Protein AF-A0A0G1WDP4-F1 (afdb_monomer_lite)

Radius of gyration: 29.69 Å; chains: 1; bounding box: 74×58×79 Å

Structure (mmCIF, N/CA/C/O backbone):
data_AF-A0A0G1WDP4-F1
#
_entry.id   AF-A0A0G1WDP4-F1
#
loop_
_atom_site.group_PDB
_atom_site.id
_atom_site.type_symbol
_atom_site.label_atom_id
_atom_site.label_alt_id
_atom_site.label_comp_id
_atom_site.label_asym_id
_atom_site.label_entity_id
_atom_site.label_seq_id
_atom_site.pdbx_PDB_ins_code
_atom_site.Cartn_x
_atom_site.Cartn_y
_atom_site.Cartn_z
_atom_site.occupancy
_atom_site.B_iso_or_equiv
_atom_site.auth_seq_id
_atom_site.auth_comp_id
_atom_site.auth_asym_id
_atom_site.auth_atom_id
_atom_site.pdbx_PDB_model_num
ATOM 1 N N . MET A 1 1 ? 33.394 -46.450 -15.803 1.00 34.69 1 MET A N 1
ATOM 2 C CA . MET A 1 1 ? 34.475 -46.048 -14.875 1.00 34.69 1 MET A CA 1
ATOM 3 C C . MET A 1 1 ? 34.777 -44.564 -15.084 1.00 34.69 1 MET A C 1
ATOM 5 O O . MET A 1 1 ? 35.309 -44.218 -16.125 1.00 34.69 1 MET A O 1
ATOM 9 N N . LYS A 1 2 ? 34.399 -43.690 -14.141 1.00 29.64 2 LYS A N 1
ATOM 10 C CA . LYS A 1 2 ? 35.123 -42.424 -13.866 1.00 29.64 2 LYS A CA 1
ATOM 11 C C . LYS A 1 2 ? 36.285 -42.758 -12.898 1.00 29.64 2 LYS A C 1
ATOM 13 O O . LYS A 1 2 ? 36.165 -43.795 -12.242 1.00 29.64 2 LYS A O 1
ATOM 18 N N . PRO A 1 3 ? 37.273 -41.882 -12.617 1.00 41.34 3 PRO A N 1
ATOM 19 C CA . PRO A 1 3 ? 37.963 -40.851 -13.418 1.00 41.34 3 PRO A CA 1
ATOM 20 C C . PRO A 1 3 ? 39.518 -40.933 -13.263 1.00 41.34 3 PRO A C 1
ATOM 22 O O . PRO A 1 3 ? 40.011 -41.658 -12.403 1.00 41.34 3 PRO A O 1
ATOM 25 N N . LYS A 1 4 ? 40.300 -40.147 -14.021 1.00 34.59 4 LYS A N 1
ATOM 26 C CA . LYS A 1 4 ? 41.679 -39.710 -13.667 1.00 34.59 4 LYS A CA 1
ATOM 27 C C . LYS A 1 4 ? 41.876 -38.290 -14.223 1.00 34.59 4 LYS A C 1
ATOM 29 O O . LYS A 1 4 ? 41.859 -38.133 -15.432 1.00 34.59 4 LYS A O 1
ATOM 34 N N . THR A 1 5 ? 41.592 -37.246 -13.440 1.00 38.28 5 THR A N 1
ATOM 35 C CA . THR A 1 5 ? 42.455 -36.451 -12.526 1.00 38.28 5 THR A CA 1
ATOM 36 C C . THR A 1 5 ? 42.895 -35.129 -13.159 1.00 38.28 5 THR A C 1
ATOM 38 O O . THR A 1 5 ? 43.301 -35.077 -14.309 1.00 38.28 5 THR A O 1
ATOM 41 N N . TYR A 1 6 ? 42.795 -34.068 -12.359 1.00 35.75 6 TYR A N 1
ATOM 42 C CA . TYR A 1 6 ? 42.892 -32.633 -12.663 1.00 35.75 6 TYR A CA 1
ATOM 43 C C . TYR A 1 6 ? 44.322 -32.128 -12.972 1.00 35.75 6 TYR A C 1
ATOM 45 O O . TYR A 1 6 ? 44.606 -30.950 -12.803 1.00 35.75 6 TYR A O 1
ATOM 53 N N . ALA A 1 7 ? 45.245 -33.016 -13.357 1.00 37.03 7 ALA A N 1
ATOM 54 C CA . ALA A 1 7 ? 46.686 -32.737 -13.363 1.00 37.03 7 ALA A CA 1
ATOM 55 C C . ALA A 1 7 ? 47.324 -32.631 -14.763 1.00 37.03 7 ALA A C 1
ATOM 57 O O . ALA A 1 7 ? 48.484 -32.250 -14.858 1.00 37.03 7 ALA A O 1
ATOM 58 N N . ASP A 1 8 ? 46.579 -32.895 -15.842 1.00 35.62 8 ASP A N 1
ATOM 59 C CA . ASP A 1 8 ? 47.118 -32.843 -17.215 1.00 35.62 8 ASP A CA 1
ATOM 60 C C . ASP A 1 8 ? 46.798 -31.527 -17.960 1.00 35.62 8 ASP A C 1
ATOM 62 O O . ASP A 1 8 ? 47.157 -31.363 -19.125 1.00 35.62 8 ASP A O 1
ATOM 66 N N . CYS A 1 9 ? 46.152 -30.554 -17.304 1.00 37.34 9 CYS A N 1
ATOM 67 C CA . CYS A 1 9 ? 45.766 -29.282 -17.934 1.00 37.34 9 CYS A CA 1
ATOM 68 C C . CYS A 1 9 ? 46.845 -28.181 -17.886 1.00 37.34 9 CYS A C 1
ATOM 70 O O . CYS A 1 9 ? 46.680 -27.159 -18.544 1.00 37.34 9 CYS A O 1
ATOM 72 N N . GLU A 1 10 ? 47.956 -28.357 -17.162 1.00 36.22 10 GLU A N 1
ATOM 73 C CA . GLU A 1 10 ? 48.998 -27.315 -17.028 1.00 36.22 10 GLU A CA 1
ATOM 74 C C . GLU A 1 10 ? 50.117 -27.376 -18.088 1.00 36.22 10 GLU A C 1
ATOM 76 O O . GLU A 1 10 ? 51.075 -26.608 -18.022 1.00 36.22 10 GLU A O 1
ATOM 81 N N . ALA A 1 11 ? 50.009 -28.238 -19.105 1.00 38.44 11 ALA A N 1
ATOM 82 C CA . ALA A 1 11 ? 51.065 -28.414 -20.112 1.00 38.44 11 ALA A CA 1
ATOM 83 C C . ALA A 1 11 ? 50.832 -27.695 -21.458 1.00 38.44 11 ALA A C 1
ATOM 85 O O . ALA A 1 11 ? 51.648 -27.832 -22.369 1.00 38.44 11 ALA A O 1
ATOM 86 N N . LEU A 1 12 ? 49.771 -26.898 -21.610 1.00 36.31 12 LEU A N 1
ATOM 87 C CA . LEU A 1 12 ? 49.556 -26.079 -22.809 1.00 36.31 12 LEU A CA 1
ATOM 88 C C . LEU A 1 12 ? 49.317 -24.625 -22.409 1.00 36.31 12 LEU A C 1
ATOM 90 O O . LEU A 1 12 ? 48.188 -24.161 -22.277 1.00 36.31 12 LEU A O 1
ATOM 94 N N . GLY A 1 13 ? 50.425 -23.909 -22.212 1.00 39.12 13 GLY A N 1
ATOM 95 C CA . GLY A 1 13 ? 50.467 -22.463 -22.034 1.00 39.12 13 GLY A CA 1
ATOM 96 C C . GLY A 1 13 ? 49.943 -21.720 -23.263 1.00 39.12 13 GLY A C 1
ATOM 97 O O . GLY A 1 13 ? 50.714 -21.233 -24.085 1.00 39.12 13 GLY A O 1
ATOM 98 N N . GLY A 1 14 ? 48.622 -21.608 -23.360 1.00 33.88 14 GLY A N 1
ATOM 99 C CA . GLY A 1 14 ? 47.915 -20.747 -24.293 1.00 33.88 14 GLY A CA 1
ATOM 100 C C . GLY A 1 14 ? 46.839 -19.987 -23.534 1.00 33.88 14 GLY A C 1
ATOM 101 O O . GLY A 1 14 ? 45.966 -20.592 -22.919 1.00 33.88 14 GLY A O 1
ATOM 102 N N . LYS A 1 15 ? 46.903 -18.652 -23.560 1.00 43.56 15 LYS A N 1
ATOM 103 C CA . LYS A 1 15 ? 45.795 -17.785 -23.147 1.00 43.56 15 LYS A CA 1
ATOM 104 C C . LYS A 1 15 ? 44.591 -18.097 -24.043 1.00 43.56 15 LYS A C 1
ATOM 106 O O . LYS A 1 15 ? 44.485 -17.537 -25.129 1.00 43.56 15 LYS A O 1
ATOM 111 N N . HIS A 1 16 ? 43.721 -18.998 -23.608 1.00 35.41 16 HIS A N 1
ATOM 112 C CA . HIS A 1 16 ? 42.423 -19.203 -24.230 1.00 35.41 16 HIS A CA 1
ATOM 113 C C . HIS A 1 16 ? 41.382 -18.440 -23.422 1.00 35.41 16 HIS A C 1
ATOM 115 O O . HIS A 1 16 ? 41.138 -18.723 -22.251 1.00 35.41 16 HIS A O 1
ATOM 121 N N . ASP A 1 17 ? 40.835 -17.420 -24.072 1.00 38.72 17 ASP A N 1
ATOM 122 C CA . ASP A 1 17 ? 39.643 -16.707 -23.656 1.00 38.72 17 ASP A CA 1
ATOM 123 C C . ASP A 1 17 ? 38.470 -17.699 -23.603 1.00 38.72 17 ASP A C 1
ATOM 125 O O . ASP A 1 17 ? 38.070 -18.265 -24.620 1.00 38.72 17 ASP A O 1
ATOM 129 N N . LEU A 1 18 ? 37.969 -17.968 -22.397 1.00 38.56 18 LEU A N 1
ATOM 130 C CA . LEU A 1 18 ? 36.836 -18.865 -22.147 1.00 38.56 18 LEU A CA 1
ATOM 131 C C . LEU A 1 18 ? 35.483 -18.140 -22.270 1.00 38.56 18 LEU A C 1
ATOM 133 O O . LEU A 1 18 ? 34.469 -18.648 -21.798 1.00 38.56 18 LEU A O 1
ATOM 137 N N . SER A 1 19 ? 35.437 -16.978 -22.926 1.00 40.00 19 SER A N 1
ATOM 138 C CA . SER A 1 19 ? 34.201 -16.241 -23.230 1.00 40.00 19 SER A CA 1
ATOM 139 C C . SER A 1 19 ? 33.271 -16.950 -24.231 1.00 40.00 19 SER A C 1
ATOM 141 O O . SER A 1 19 ? 32.156 -16.494 -24.467 1.00 40.00 19 SER A O 1
ATOM 143 N N . SER A 1 20 ? 33.682 -18.092 -24.786 1.00 38.91 20 SER A N 1
ATOM 144 C CA . SER A 1 20 ? 32.941 -18.841 -25.804 1.00 38.91 20 SER A CA 1
ATOM 145 C C . SER A 1 20 ? 32.797 -20.323 -25.439 1.00 38.91 20 SER A C 1
ATOM 147 O O . SER A 1 20 ? 33.362 -21.196 -26.093 1.00 38.91 20 SER A O 1
ATOM 149 N N . PHE A 1 21 ? 32.013 -20.645 -24.404 1.00 36.84 21 PHE A N 1
ATOM 150 C CA . PHE A 1 21 ? 31.490 -22.009 -24.274 1.00 36.84 21 PHE A CA 1
ATOM 151 C C . PHE A 1 21 ? 30.052 -22.095 -24.779 1.00 36.84 21 PHE A C 1
ATOM 153 O O . PHE A 1 21 ? 29.101 -21.633 -24.153 1.00 36.84 21 PHE A O 1
ATOM 160 N N . LEU A 1 22 ? 29.970 -22.695 -25.966 1.00 38.22 22 LEU A N 1
ATOM 161 C CA . LEU A 1 22 ? 28.794 -23.122 -26.698 1.00 38.22 22 LEU A CA 1
ATOM 162 C C . LEU A 1 22 ? 27.752 -23.818 -25.810 1.00 38.22 22 LEU A C 1
ATOM 164 O O . LEU A 1 22 ? 28.056 -24.807 -25.145 1.00 38.22 22 LEU A O 1
ATOM 168 N N . ILE A 1 23 ? 26.491 -23.426 -25.985 1.00 35.53 23 ILE A N 1
ATOM 169 C CA . ILE A 1 23 ? 25.413 -24.402 -26.154 1.00 35.53 23 ILE A CA 1
ATOM 170 C C . ILE A 1 23 ? 25.012 -24.331 -27.633 1.00 35.53 23 ILE A C 1
ATOM 172 O O . ILE A 1 23 ? 24.193 -23.511 -28.031 1.00 35.53 23 ILE A O 1
ATOM 176 N N . ALA A 1 24 ? 25.648 -25.160 -28.460 1.00 38.59 24 ALA A N 1
ATOM 177 C CA . ALA A 1 24 ? 24.997 -25.696 -29.653 1.00 38.59 24 ALA A CA 1
ATOM 178 C C . ALA A 1 24 ? 24.105 -26.857 -29.161 1.00 38.59 24 ALA A C 1
ATOM 180 O O . ALA A 1 24 ? 24.456 -27.528 -28.194 1.00 38.59 24 ALA A O 1
ATOM 181 N N . ASP A 1 25 ? 22.948 -27.164 -29.732 1.00 46.25 25 ASP A N 1
ATOM 182 C CA . ASP A 1 25 ? 22.768 -27.364 -31.161 1.00 46.25 25 ASP A CA 1
ATOM 183 C C . ASP A 1 25 ? 21.276 -27.591 -31.470 1.00 46.25 25 ASP A C 1
ATOM 185 O O . ASP A 1 25 ? 20.604 -28.258 -30.681 1.00 46.25 25 ASP A O 1
ATOM 189 N N . THR A 1 26 ? 20.790 -27.082 -32.610 1.00 36.81 26 THR A N 1
ATOM 190 C CA . THR A 1 26 ? 19.931 -27.745 -33.627 1.00 36.81 26 THR A CA 1
ATOM 191 C C . THR A 1 26 ? 18.994 -26.767 -34.367 1.00 36.81 26 THR A C 1
ATOM 193 O O . THR A 1 26 ? 17.979 -26.326 -33.844 1.00 36.81 26 THR A O 1
ATOM 196 N N . PHE A 1 27 ? 19.322 -26.538 -35.649 1.00 37.22 27 PHE A N 1
ATOM 197 C CA . PHE A 1 27 ? 18.585 -25.829 -36.717 1.00 37.22 27 PHE A CA 1
ATOM 198 C C . PHE A 1 27 ? 18.665 -24.289 -36.785 1.00 37.22 27 PHE A C 1
ATOM 200 O O . PHE A 1 27 ? 17.849 -23.573 -36.220 1.00 37.22 27 PHE A O 1
ATOM 207 N N . GLY A 1 28 ? 19.558 -23.802 -37.660 1.00 37.25 28 GLY A N 1
ATOM 208 C CA . GLY A 1 28 ? 19.529 -22.445 -38.222 1.00 37.25 28 GLY A CA 1
ATOM 209 C C . GLY A 1 28 ? 20.483 -21.479 -37.523 1.00 37.25 28 GLY A C 1
ATOM 210 O O . GLY A 1 28 ? 20.412 -21.301 -36.319 1.00 37.25 28 GLY A O 1
ATOM 211 N N . ILE A 1 29 ? 21.393 -20.890 -38.301 1.00 44.47 29 ILE A N 1
ATOM 212 C CA . ILE A 1 29 ? 22.457 -19.951 -37.914 1.00 44.47 29 ILE A CA 1
ATOM 213 C C . ILE A 1 29 ? 21.936 -18.918 -36.896 1.00 44.47 29 ILE A C 1
ATOM 215 O O . ILE A 1 29 ? 21.330 -17.920 -37.281 1.00 44.47 29 ILE A O 1
ATOM 219 N N . LEU A 1 30 ? 22.157 -19.150 -35.601 1.00 53.62 30 LEU A N 1
ATOM 220 C CA . LEU A 1 30 ? 21.951 -18.119 -34.591 1.00 53.62 30 LEU A CA 1
ATOM 221 C C . LEU A 1 30 ? 23.159 -17.189 -34.675 1.00 53.62 30 LEU A C 1
ATOM 223 O O . LEU A 1 30 ? 24.281 -17.582 -34.360 1.00 53.62 30 LEU A O 1
ATOM 227 N N . THR A 1 31 ? 22.934 -15.977 -35.172 1.00 62.84 31 THR A N 1
ATOM 228 C CA . THR A 1 31 ? 23.923 -14.895 -35.158 1.00 62.84 31 THR A CA 1
ATOM 229 C C . THR A 1 31 ? 24.440 -14.677 -33.729 1.00 62.84 31 THR A C 1
ATOM 231 O O . THR A 1 31 ? 23.631 -14.744 -32.798 1.00 62.84 31 THR A O 1
ATOM 234 N N . PRO A 1 32 ? 25.740 -14.417 -33.514 1.00 83.94 32 PRO A N 1
ATOM 235 C CA . PRO A 1 32 ? 26.283 -14.072 -32.199 1.00 83.94 32 PRO A CA 1
ATOM 236 C C . PRO A 1 32 ? 25.487 -12.946 -31.513 1.00 83.94 32 PRO A C 1
ATOM 238 O O . PRO A 1 32 ? 24.996 -12.033 -32.178 1.00 83.94 32 PRO A O 1
ATOM 241 N N . LEU A 1 33 ? 25.303 -13.011 -30.189 1.00 87.06 33 LEU A N 1
ATOM 242 C CA . LEU A 1 33 ? 24.458 -12.051 -29.456 1.00 87.06 33 LEU A CA 1
ATOM 243 C C . LEU A 1 33 ? 24.987 -10.609 -29.520 1.00 87.06 33 LEU A C 1
ATOM 245 O O . LEU A 1 33 ? 24.202 -9.670 -29.460 1.00 87.06 33 LEU A O 1
ATOM 249 N N . ASP A 1 34 ? 26.295 -10.429 -29.661 1.00 85.25 34 ASP A N 1
ATOM 250 C CA . ASP A 1 34 ? 26.955 -9.147 -29.904 1.00 85.25 34 ASP A CA 1
ATOM 251 C C . ASP A 1 34 ? 26.600 -8.562 -31.281 1.00 85.25 34 ASP A C 1
ATOM 253 O O . ASP A 1 34 ? 26.308 -7.369 -31.387 1.00 85.25 34 ASP A O 1
ATOM 257 N N . GLU A 1 35 ? 26.519 -9.396 -32.320 1.00 87.62 35 GLU A N 1
ATOM 258 C CA . GLU A 1 35 ? 26.025 -8.980 -33.639 1.00 87.62 35 GLU A CA 1
ATOM 259 C C . GLU A 1 35 ? 24.520 -8.682 -33.609 1.00 87.62 35 GLU A C 1
ATOM 261 O O . GLU A 1 35 ? 24.076 -7.689 -34.188 1.00 87.62 35 GLU A O 1
ATOM 266 N N . GLN A 1 36 ? 23.731 -9.492 -32.892 1.00 89.62 36 GLN A N 1
ATOM 267 C CA . GLN A 1 36 ? 22.302 -9.227 -32.690 1.00 89.62 36 GLN A CA 1
ATOM 268 C C . GLN A 1 36 ? 22.078 -7.916 -31.938 1.00 89.62 36 GLN A C 1
ATOM 270 O O . GLN A 1 36 ? 21.216 -7.131 -32.326 1.00 89.62 36 GLN A O 1
ATOM 275 N N . LEU A 1 37 ? 22.876 -7.645 -30.900 1.00 90.00 37 LEU A N 1
ATOM 276 C CA . LEU A 1 37 ? 22.839 -6.378 -30.185 1.00 90.00 37 LEU A CA 1
ATOM 277 C C . LEU A 1 37 ? 23.139 -5.232 -31.150 1.00 90.00 37 LEU A C 1
ATOM 279 O O . LEU A 1 37 ? 22.373 -4.275 -31.209 1.00 90.00 37 LEU A O 1
ATOM 283 N N . ALA A 1 38 ? 24.210 -5.324 -31.941 1.00 90.00 38 ALA A N 1
ATOM 284 C CA . ALA A 1 38 ? 24.570 -4.293 -32.914 1.00 90.00 38 ALA A CA 1
ATOM 285 C C . ALA A 1 38 ? 23.468 -4.049 -33.963 1.00 90.00 38 ALA A C 1
ATOM 287 O O . ALA A 1 38 ? 23.232 -2.902 -34.342 1.00 90.00 38 ALA A O 1
ATOM 288 N N . ALA A 1 39 ? 22.769 -5.102 -34.392 1.00 90.94 39 ALA A N 1
ATOM 289 C CA . ALA A 1 39 ? 21.677 -5.031 -35.360 1.00 90.94 39 ALA A CA 1
ATOM 290 C C . ALA A 1 39 ? 20.317 -4.628 -34.756 1.00 90.94 39 ALA A C 1
ATOM 292 O O . ALA A 1 39 ? 19.421 -4.238 -35.505 1.00 90.94 39 ALA A O 1
ATOM 293 N N . ALA A 1 40 ? 20.146 -4.713 -33.431 1.00 92.06 40 ALA A N 1
ATOM 294 C CA . ALA A 1 40 ? 18.886 -4.412 -32.759 1.00 92.06 40 ALA A CA 1
ATOM 295 C C . ALA A 1 40 ? 18.472 -2.955 -33.008 1.00 92.06 40 ALA A C 1
ATOM 297 O O . ALA A 1 40 ? 19.146 -2.017 -32.569 1.00 92.06 40 ALA A O 1
ATOM 298 N N . ALA A 1 41 ? 17.356 -2.773 -33.712 1.00 90.06 41 ALA A N 1
ATOM 299 C CA . ALA A 1 41 ? 16.830 -1.461 -34.086 1.00 90.06 41 ALA A CA 1
ATOM 300 C C . ALA A 1 41 ? 15.614 -1.057 -33.244 1.00 90.06 41 ALA A C 1
ATOM 302 O O . ALA A 1 41 ? 15.261 0.122 -33.194 1.00 90.06 41 ALA A O 1
ATOM 303 N N . THR A 1 42 ? 14.970 -2.024 -32.592 1.00 92.06 42 THR A N 1
ATOM 304 C CA . THR A 1 42 ? 13.767 -1.809 -31.790 1.00 92.06 42 THR A CA 1
ATOM 305 C C . THR A 1 42 ? 13.977 -2.227 -30.340 1.00 92.06 42 THR A C 1
ATOM 307 O O . THR A 1 42 ? 14.859 -3.024 -30.021 1.00 92.06 42 THR A O 1
ATOM 310 N N . LEU A 1 43 ? 13.124 -1.709 -29.453 1.00 92.06 43 LEU A N 1
ATOM 311 C CA . LEU A 1 43 ? 13.085 -2.137 -28.055 1.00 92.06 43 LEU A CA 1
ATOM 312 C C . LEU A 1 43 ? 12.798 -3.642 -27.926 1.00 92.06 43 LEU A C 1
ATOM 314 O O . LEU A 1 43 ? 13.375 -4.303 -27.071 1.00 92.06 43 LEU A O 1
ATOM 318 N N . GLU A 1 44 ? 11.963 -4.204 -28.803 1.00 92.12 44 GLU A N 1
ATOM 319 C CA . GLU A 1 44 ? 11.666 -5.639 -28.803 1.00 92.12 44 GLU A CA 1
ATOM 320 C C . GLU A 1 44 ? 12.906 -6.478 -29.145 1.00 92.12 44 GLU A C 1
ATOM 322 O O . GLU A 1 44 ? 13.170 -7.488 -28.493 1.00 92.12 44 GLU A O 1
ATOM 327 N N . ASP A 1 45 ? 13.700 -6.042 -30.126 1.00 92.69 45 ASP A N 1
ATOM 328 C CA . ASP A 1 45 ? 14.962 -6.705 -30.472 1.00 92.69 45 ASP A CA 1
ATOM 329 C C . ASP A 1 45 ? 15.952 -6.639 -29.304 1.00 92.69 45 ASP A C 1
ATOM 331 O O . ASP A 1 45 ? 16.592 -7.636 -28.972 1.00 92.69 45 ASP A O 1
ATOM 335 N N . LEU A 1 46 ? 16.036 -5.487 -28.631 1.00 93.56 46 LEU A N 1
ATOM 336 C CA . LEU A 1 46 ? 16.892 -5.309 -27.458 1.00 93.56 46 LEU A CA 1
ATOM 337 C C . LEU A 1 46 ? 16.473 -6.213 -26.292 1.00 93.56 46 LEU A C 1
ATOM 339 O O . LEU A 1 46 ? 17.331 -6.863 -25.698 1.00 93.56 46 LEU A O 1
ATOM 343 N N . LEU A 1 47 ? 15.172 -6.310 -25.998 1.00 92.31 47 LEU A N 1
ATOM 344 C CA . LEU A 1 47 ? 14.639 -7.198 -24.957 1.00 92.31 47 LEU A CA 1
ATOM 345 C C . LEU A 1 47 ? 14.912 -8.673 -25.274 1.00 92.31 47 LEU A C 1
ATOM 347 O O . LEU A 1 47 ? 15.247 -9.447 -24.379 1.00 92.31 47 LEU A O 1
ATOM 351 N N . LYS A 1 48 ? 14.829 -9.075 -26.549 1.00 92.25 48 LYS A N 1
ATOM 352 C CA . LYS A 1 48 ? 15.210 -10.431 -26.981 1.00 92.25 48 LYS A CA 1
ATOM 353 C C . LYS A 1 48 ? 16.690 -10.703 -26.734 1.00 92.25 48 LYS A C 1
ATOM 355 O O . LYS A 1 48 ? 17.024 -11.767 -26.221 1.00 92.25 48 LYS A O 1
ATOM 360 N N . VAL A 1 49 ? 17.575 -9.767 -27.078 1.00 91.94 49 VAL A N 1
ATOM 361 C CA . VAL A 1 49 ? 19.017 -9.920 -26.822 1.00 91.94 49 VAL A CA 1
ATOM 362 C C . VAL A 1 49 ? 19.292 -9.993 -25.322 1.00 91.94 49 VAL A C 1
ATOM 364 O O . VAL A 1 49 ? 20.002 -10.893 -24.884 1.00 91.94 49 VAL A O 1
ATOM 367 N N . TYR A 1 50 ? 18.686 -9.103 -24.535 1.00 91.06 50 TYR A N 1
ATOM 368 C CA . TYR A 1 50 ? 18.795 -9.078 -23.077 1.00 91.06 50 TYR A CA 1
ATOM 369 C C . TYR A 1 50 ? 18.388 -10.411 -22.434 1.00 91.06 50 TYR A C 1
ATOM 371 O O . TYR A 1 50 ? 19.180 -10.998 -21.702 1.00 91.06 50 TYR A O 1
ATOM 379 N N . ASN A 1 51 ? 17.205 -10.934 -22.774 1.00 89.62 51 ASN A N 1
ATOM 380 C CA . ASN A 1 51 ? 16.676 -12.179 -22.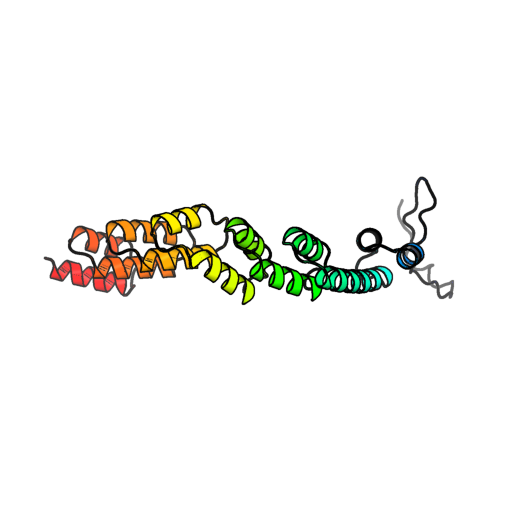205 1.00 89.62 51 ASN A CA 1
ATOM 381 C C . ASN A 1 51 ? 17.503 -13.422 -22.571 1.00 89.62 51 ASN A C 1
ATOM 383 O O . ASN A 1 51 ? 17.467 -14.418 -21.853 1.00 89.62 51 ASN A O 1
ATOM 387 N N . ASN A 1 52 ? 18.234 -13.376 -23.687 1.00 90.38 52 ASN A N 1
ATOM 388 C CA . ASN A 1 52 ? 19.085 -14.476 -24.142 1.00 90.38 52 ASN A CA 1
ATOM 389 C C . ASN A 1 52 ? 20.551 -14.330 -23.700 1.00 90.38 52 ASN A C 1
ATOM 391 O O . ASN A 1 52 ? 21.322 -15.285 -23.818 1.00 90.38 52 ASN A O 1
ATOM 395 N N . ALA A 1 53 ? 20.962 -13.154 -23.219 1.00 89.12 53 ALA A N 1
ATOM 396 C CA . ALA A 1 53 ? 22.330 -12.912 -22.791 1.00 89.12 53 ALA A CA 1
ATOM 397 C C . ALA A 1 53 ? 22.596 -13.524 -21.405 1.00 89.12 53 ALA A C 1
ATOM 399 O O . ALA A 1 53 ? 21.756 -13.422 -20.509 1.00 89.12 53 ALA A O 1
ATOM 400 N N . PRO A 1 54 ? 23.784 -14.116 -21.169 1.00 88.94 54 PRO A N 1
ATOM 401 C CA . PRO A 1 54 ? 24.168 -14.535 -19.828 1.00 88.94 54 PRO A CA 1
ATOM 402 C C . PRO A 1 54 ? 24.145 -13.338 -18.872 1.00 88.94 54 PRO A C 1
ATOM 404 O O . PRO A 1 54 ? 24.728 -12.292 -19.178 1.00 88.94 54 PRO A O 1
ATOM 407 N N . VAL A 1 55 ? 23.493 -13.499 -17.719 1.00 87.56 55 VAL A N 1
ATOM 408 C CA . VAL A 1 55 ? 23.363 -12.450 -16.698 1.00 87.56 55 VAL A CA 1
ATOM 409 C C . VAL A 1 55 ? 24.742 -11.888 -16.343 1.00 87.56 55 VAL A C 1
ATOM 411 O O . VAL A 1 55 ? 25.692 -12.642 -16.131 1.00 87.56 55 VAL A O 1
ATOM 414 N N . ASN A 1 56 ? 24.851 -10.558 -16.285 1.00 89.19 56 ASN A N 1
ATOM 415 C CA . ASN A 1 56 ? 26.089 -9.807 -16.025 1.00 89.19 56 ASN A CA 1
ATOM 416 C C . ASN A 1 56 ? 27.206 -9.959 -17.080 1.00 89.19 56 ASN A C 1
ATOM 418 O O . ASN A 1 56 ? 28.330 -9.515 -16.844 1.00 89.19 56 ASN A O 1
ATOM 422 N N . SER A 1 57 ? 26.933 -10.545 -18.249 1.00 90.75 57 SER A N 1
ATOM 423 C CA . SER A 1 57 ? 27.861 -10.472 -19.386 1.00 90.75 57 SER A CA 1
ATOM 424 C C . SER A 1 57 ? 27.959 -9.047 -19.949 1.00 90.75 57 SER A C 1
ATOM 426 O O . SER A 1 57 ? 27.081 -8.211 -19.735 1.00 90.75 57 SER A O 1
ATOM 428 N N . ALA A 1 58 ? 29.009 -8.763 -20.723 1.00 91.88 58 ALA A N 1
ATOM 429 C CA . ALA A 1 58 ? 29.158 -7.461 -21.377 1.00 91.88 58 ALA A CA 1
ATOM 430 C C . ALA A 1 58 ? 27.974 -7.136 -22.310 1.00 91.88 58 ALA A C 1
ATOM 432 O O . ALA A 1 58 ? 27.480 -6.013 -22.300 1.00 91.88 58 ALA A O 1
ATOM 433 N N . VAL A 1 59 ? 27.482 -8.127 -23.064 1.00 90.00 59 VAL A N 1
ATOM 434 C CA . VAL A 1 59 ? 26.315 -7.975 -23.949 1.00 90.00 59 VAL A CA 1
ATOM 435 C C . VAL A 1 59 ? 25.043 -7.713 -23.141 1.00 90.00 59 VAL A C 1
ATOM 437 O O . VAL A 1 59 ? 24.258 -6.851 -23.518 1.00 90.00 59 VAL A O 1
ATOM 440 N N . TYR A 1 60 ? 24.867 -8.392 -22.003 1.00 90.75 60 TYR A N 1
ATOM 441 C CA . TYR A 1 60 ? 23.746 -8.165 -21.087 1.00 90.75 60 TYR A CA 1
ATOM 442 C C . TYR A 1 60 ? 23.724 -6.726 -20.550 1.00 90.75 60 TYR A C 1
ATOM 444 O O . TYR A 1 60 ? 22.699 -6.054 -20.629 1.00 90.75 60 TYR A O 1
ATOM 452 N N . LEU A 1 61 ? 24.863 -6.223 -20.060 1.00 92.75 61 LEU A N 1
ATOM 453 C CA . LEU A 1 61 ? 24.963 -4.860 -19.524 1.00 92.75 61 LEU A CA 1
ATOM 454 C C . LEU A 1 61 ? 24.757 -3.797 -20.615 1.00 92.75 61 LEU A C 1
ATOM 456 O O . LEU A 1 61 ? 24.028 -2.834 -20.402 1.00 92.75 61 LEU A O 1
ATOM 460 N N . GLN A 1 62 ? 25.324 -3.998 -21.808 1.00 94.12 62 GLN A N 1
ATOM 461 C CA . GLN A 1 62 ? 25.101 -3.088 -22.938 1.00 94.12 62 GLN A CA 1
ATOM 462 C C . GLN A 1 62 ? 23.648 -3.115 -23.433 1.00 94.12 62 GLN A C 1
ATOM 464 O O . GLN A 1 62 ? 23.114 -2.081 -23.836 1.00 94.12 62 GLN A O 1
ATOM 469 N N . ALA A 1 63 ? 22.993 -4.281 -23.413 1.00 93.75 63 ALA A N 1
ATOM 470 C CA . ALA A 1 63 ? 21.575 -4.387 -23.734 1.00 93.75 63 ALA A CA 1
ATOM 471 C C . ALA A 1 63 ? 20.729 -3.605 -22.720 1.00 93.75 63 ALA A C 1
ATOM 473 O O . ALA A 1 63 ? 19.888 -2.817 -23.142 1.00 93.75 63 ALA A O 1
ATOM 474 N N . LEU A 1 64 ? 21.004 -3.737 -21.417 1.00 94.75 64 LEU A N 1
ATOM 475 C CA . LEU A 1 64 ? 20.340 -2.965 -20.360 1.00 94.75 64 LEU A CA 1
ATOM 476 C C . LEU A 1 64 ? 20.463 -1.451 -20.564 1.00 94.75 64 LEU A C 1
ATOM 478 O O . LEU A 1 64 ? 19.456 -0.749 -20.538 1.00 94.75 64 LEU A O 1
ATOM 482 N N . GLU A 1 65 ? 21.673 -0.948 -20.819 1.00 95.38 65 GLU A N 1
ATOM 483 C CA . GLU A 1 65 ? 21.906 0.483 -21.063 1.00 95.38 65 GLU A CA 1
ATOM 484 C C . GLU A 1 65 ? 21.120 0.998 -22.277 1.00 95.38 65 GLU A C 1
ATOM 486 O O . GLU A 1 65 ? 20.558 2.096 -22.256 1.00 95.38 65 GLU A O 1
ATOM 491 N N . ARG A 1 66 ? 21.045 0.200 -23.349 1.00 96.19 66 ARG A N 1
ATOM 492 C CA . ARG A 1 66 ? 20.295 0.564 -24.558 1.00 96.19 66 ARG A CA 1
ATOM 493 C C . ARG A 1 66 ? 18.784 0.485 -24.365 1.00 96.19 66 ARG A C 1
ATOM 495 O O . ARG A 1 66 ? 18.080 1.337 -24.905 1.00 96.19 66 ARG A O 1
ATOM 502 N N . ILE A 1 67 ? 18.297 -0.506 -23.618 1.00 97.12 67 ILE A N 1
ATOM 503 C CA . ILE A 1 67 ? 16.886 -0.621 -23.228 1.00 97.12 67 ILE A CA 1
ATOM 504 C C . ILE A 1 67 ? 16.491 0.615 -22.423 1.00 97.12 67 ILE A C 1
ATOM 506 O O . ILE A 1 67 ? 15.524 1.279 -22.784 1.00 97.12 67 ILE A O 1
ATOM 510 N N . GLU A 1 68 ? 17.280 0.980 -21.410 1.00 96.75 68 GLU A N 1
ATOM 511 C CA . GLU A 1 68 ? 17.036 2.169 -20.589 1.00 96.75 68 GLU A CA 1
ATOM 512 C C . GLU A 1 68 ? 16.944 3.438 -21.444 1.00 96.75 68 GLU A C 1
ATOM 514 O O . GLU A 1 68 ? 15.988 4.210 -21.335 1.00 96.75 68 GLU A O 1
ATOM 519 N N . ALA A 1 69 ? 17.900 3.637 -22.355 1.00 96.00 69 ALA A N 1
ATOM 520 C CA . ALA A 1 69 ? 17.913 4.799 -23.238 1.00 96.00 69 ALA A CA 1
ATOM 521 C C . ALA A 1 69 ? 16.670 4.871 -24.146 1.00 96.00 69 ALA A C 1
ATOM 523 O O . ALA A 1 69 ? 16.094 5.949 -24.328 1.00 96.00 69 ALA A O 1
ATOM 524 N N . GLU A 1 70 ? 16.232 3.742 -24.710 1.00 95.88 70 GLU A N 1
ATOM 525 C CA . GLU A 1 70 ? 15.037 3.707 -25.556 1.00 95.88 70 GLU A CA 1
ATOM 526 C C . GLU A 1 70 ? 13.750 3.873 -24.731 1.00 95.88 70 GLU A C 1
ATOM 528 O O . GLU A 1 70 ? 12.843 4.583 -25.168 1.00 95.88 70 GLU A O 1
ATOM 533 N N . CYS A 1 71 ? 13.681 3.317 -23.518 1.00 96.62 71 CYS A N 1
ATOM 534 C CA . CYS A 1 71 ? 12.565 3.521 -22.594 1.00 96.62 71 CYS A CA 1
ATOM 535 C C . CYS A 1 71 ? 12.428 4.994 -22.190 1.00 96.62 71 CYS A C 1
ATOM 537 O O . CYS A 1 71 ? 11.330 5.542 -22.273 1.00 96.62 71 CYS A O 1
ATOM 539 N N . LEU A 1 72 ? 13.524 5.684 -21.852 1.00 96.88 72 LEU A N 1
ATOM 540 C CA . LEU A 1 72 ? 13.509 7.127 -21.562 1.00 96.88 72 LEU A CA 1
ATOM 541 C C . LEU A 1 72 ? 13.034 7.958 -22.761 1.00 96.88 72 LEU A C 1
ATOM 543 O O . LEU A 1 72 ? 12.282 8.925 -22.606 1.00 96.88 72 LEU A O 1
ATOM 547 N N . LYS A 1 73 ? 13.431 7.576 -23.977 1.00 95.31 73 LYS A N 1
ATOM 548 C CA . LYS A 1 73 ? 12.967 8.225 -25.207 1.00 95.31 73 LYS A CA 1
ATOM 549 C C . LYS A 1 73 ? 11.468 8.011 -25.428 1.00 95.31 73 LYS A C 1
ATOM 551 O O . LYS A 1 73 ? 10.756 8.986 -25.669 1.00 95.31 73 LYS A O 1
ATOM 556 N N . GLN A 1 74 ? 10.977 6.777 -25.305 1.00 95.50 74 GLN A N 1
ATOM 557 C CA . GLN A 1 74 ? 9.547 6.462 -25.422 1.00 95.50 74 GLN A CA 1
ATOM 558 C C . GLN A 1 74 ? 8.724 7.170 -24.343 1.00 95.50 74 GLN A C 1
ATOM 560 O O . GLN A 1 74 ? 7.674 7.743 -24.641 1.00 95.50 74 GLN A O 1
ATOM 565 N N . LEU A 1 75 ? 9.246 7.232 -23.116 1.00 95.69 75 LEU A N 1
ATOM 566 C CA . LEU A 1 75 ? 8.655 7.968 -22.005 1.00 95.69 75 LEU A CA 1
ATOM 567 C C . LEU A 1 75 ? 8.481 9.459 -22.318 1.00 95.69 75 LEU A C 1
ATOM 569 O O . LEU A 1 75 ? 7.514 10.074 -21.863 1.00 95.69 75 LEU A O 1
ATOM 573 N N . GLY A 1 76 ? 9.409 10.055 -23.072 1.00 93.62 76 GLY A N 1
ATOM 574 C CA . GLY A 1 76 ? 9.341 11.449 -23.516 1.00 93.62 76 GLY A CA 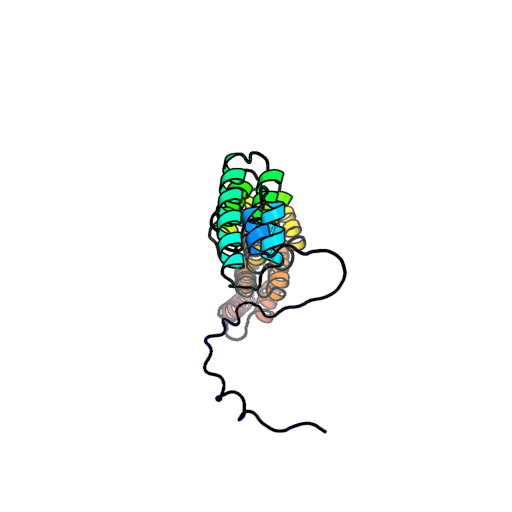1
ATOM 575 C C . GLY A 1 76 ? 8.141 11.742 -24.422 1.00 93.62 76 GLY A C 1
ATOM 576 O O . GLY A 1 76 ? 7.585 12.836 -24.354 1.00 93.62 76 GLY A O 1
ATOM 577 N N . SER A 1 77 ? 7.711 10.760 -25.217 1.00 93.44 77 SER A N 1
ATOM 578 C CA . SER A 1 77 ? 6.549 10.853 -26.113 1.00 93.44 77 SER A CA 1
ATOM 579 C C . SER A 1 77 ? 5.258 10.248 -25.554 1.00 93.44 77 SER A C 1
ATOM 581 O O . SER A 1 77 ? 4.192 10.498 -26.112 1.00 93.44 77 SER A O 1
ATOM 583 N N . ALA A 1 78 ? 5.333 9.452 -24.485 1.00 95.00 78 ALA A N 1
ATOM 584 C CA . ALA A 1 78 ? 4.181 8.774 -23.900 1.00 95.00 78 ALA A CA 1
ATOM 585 C C . ALA A 1 78 ? 3.181 9.780 -23.309 1.00 95.00 78 ALA A C 1
ATOM 587 O O . ALA A 1 78 ? 3.537 10.618 -22.472 1.00 95.00 78 ALA A O 1
ATOM 588 N N . THR A 1 79 ? 1.920 9.680 -23.736 1.00 92.25 79 THR A N 1
ATOM 589 C CA . THR A 1 79 ? 0.831 10.569 -23.284 1.00 92.25 79 THR A CA 1
ATOM 590 C C . THR A 1 79 ? -0.360 9.821 -22.697 1.00 92.25 79 THR A C 1
ATOM 592 O O . THR A 1 79 ? -1.192 10.442 -22.035 1.00 92.25 79 THR A O 1
ATOM 595 N N . THR A 1 80 ? -0.434 8.503 -22.891 1.00 96.06 80 THR A N 1
ATOM 596 C CA . THR A 1 80 ? -1.511 7.655 -22.374 1.00 96.06 80 THR A CA 1
ATOM 597 C C . THR A 1 80 ? -1.014 6.749 -21.248 1.00 96.06 80 THR A C 1
ATOM 599 O O . THR A 1 80 ? 0.182 6.484 -21.135 1.00 96.06 80 THR A O 1
ATOM 602 N N . LEU A 1 81 ? -1.931 6.260 -20.406 1.00 95.50 81 LEU A N 1
ATOM 603 C CA . LEU A 1 81 ? -1.590 5.265 -19.382 1.00 95.50 81 LEU A CA 1
ATOM 604 C C . LEU A 1 81 ? -1.065 3.966 -20.006 1.00 95.50 81 LEU A C 1
ATOM 606 O O . LEU A 1 81 ? -0.114 3.399 -19.485 1.00 95.50 81 LEU A O 1
ATOM 610 N N . GLU A 1 82 ? -1.633 3.535 -21.133 1.00 95.69 82 GLU A N 1
ATOM 611 C CA . GLU A 1 82 ? -1.190 2.338 -21.855 1.00 95.69 82 GLU A CA 1
ATOM 612 C C . GLU A 1 82 ? 0.271 2.459 -22.314 1.00 95.69 82 GLU A C 1
ATOM 614 O O . GLU A 1 82 ? 1.078 1.564 -22.054 1.00 95.69 82 GLU A O 1
ATOM 619 N N . ASP A 1 83 ? 0.643 3.599 -22.910 1.00 95.50 83 ASP A N 1
ATOM 620 C CA . ASP A 1 83 ? 2.030 3.857 -23.317 1.00 95.50 83 ASP A CA 1
ATOM 621 C C . ASP A 1 83 ? 2.978 3.823 -22.114 1.00 95.50 83 ASP A C 1
ATOM 623 O O . ASP A 1 83 ? 4.069 3.259 -22.186 1.00 95.50 83 ASP A O 1
ATOM 627 N N . LEU A 1 84 ? 2.572 4.432 -20.997 1.00 97.31 84 LEU A N 1
ATOM 628 C CA . LEU A 1 84 ? 3.402 4.500 -19.799 1.00 97.31 84 LEU A CA 1
ATOM 629 C C . LEU A 1 84 ? 3.579 3.134 -19.138 1.00 97.31 84 LEU A C 1
ATOM 631 O O . LEU A 1 84 ? 4.691 2.824 -18.718 1.00 97.31 84 LEU A O 1
ATOM 635 N N . TRP A 1 85 ? 2.528 2.313 -19.079 1.00 97.19 85 TRP A N 1
ATOM 636 C CA . TRP A 1 85 ? 2.618 0.941 -18.579 1.00 97.19 85 TRP A CA 1
ATOM 637 C C . TRP A 1 85 ? 3.532 0.089 -19.450 1.00 97.19 85 TRP A C 1
ATOM 639 O O . TRP A 1 85 ? 4.369 -0.646 -18.934 1.00 97.19 85 TRP A O 1
ATOM 649 N N . LYS A 1 86 ? 3.448 0.244 -20.774 1.00 95.62 86 LYS A N 1
ATOM 650 C CA . LYS A 1 86 ? 4.359 -0.434 -21.697 1.00 95.62 86 LYS A CA 1
ATOM 651 C C . LYS A 1 86 ? 5.818 -0.053 -21.442 1.00 95.62 86 LYS A C 1
ATOM 653 O O . LYS A 1 86 ? 6.675 -0.935 -21.441 1.00 95.62 86 LYS A O 1
ATOM 658 N N . VAL A 1 87 ? 6.100 1.232 -21.217 1.00 96.38 87 VAL A N 1
ATOM 659 C CA . VAL A 1 87 ? 7.450 1.693 -20.860 1.00 96.38 87 VAL A CA 1
ATOM 660 C C . VAL A 1 87 ? 7.880 1.120 -19.513 1.00 96.38 87 VAL A C 1
ATOM 662 O O . VAL A 1 87 ? 8.982 0.594 -19.427 1.00 96.38 87 VAL A O 1
ATOM 665 N N . HIS A 1 88 ? 7.021 1.181 -18.493 1.00 96.19 88 HIS A N 1
ATOM 666 C CA . HIS A 1 88 ? 7.307 0.660 -17.156 1.00 96.19 88 HIS A CA 1
ATOM 667 C C . HIS A 1 88 ? 7.706 -0.823 -17.199 1.00 96.19 88 HIS A C 1
ATOM 669 O O . HIS A 1 88 ? 8.793 -1.159 -16.753 1.00 96.19 88 HIS A O 1
ATOM 675 N N . TYR A 1 89 ? 6.909 -1.679 -17.847 1.00 94.62 89 TYR A N 1
ATOM 676 C CA . TYR A 1 89 ? 7.191 -3.118 -17.946 1.00 94.62 89 TYR A CA 1
ATOM 677 C C . TYR A 1 89 ? 8.346 -3.489 -18.886 1.00 94.62 89 TYR A C 1
ATOM 679 O O . TYR A 1 89 ? 8.797 -4.632 -18.884 1.00 94.62 89 TYR A O 1
ATOM 687 N N . SER A 1 90 ? 8.799 -2.560 -19.728 1.00 94.25 90 SER A N 1
ATOM 688 C CA . SER A 1 90 ? 9.957 -2.780 -20.604 1.00 94.25 90 SER A CA 1
ATOM 689 C C . SER A 1 90 ? 11.252 -2.218 -20.021 1.00 94.25 90 SER A C 1
ATOM 691 O O . SER A 1 90 ? 12.331 -2.524 -20.526 1.00 94.25 90 SER A O 1
ATOM 693 N N . ALA A 1 91 ? 11.153 -1.343 -19.021 1.00 95.25 91 ALA A N 1
ATOM 694 C CA . ALA A 1 91 ? 12.298 -0.742 -18.370 1.00 95.25 91 ALA A CA 1
ATOM 695 C C . ALA A 1 91 ? 12.984 -1.766 -17.452 1.00 95.25 91 ALA A C 1
ATOM 697 O O . ALA A 1 91 ? 12.316 -2.640 -16.904 1.00 95.25 91 ALA A O 1
ATOM 698 N N . PRO A 1 92 ? 14.310 -1.680 -17.266 1.00 92.62 92 PRO A N 1
ATOM 699 C CA . PRO A 1 92 ? 14.992 -2.534 -16.306 1.00 92.62 92 PRO A CA 1
ATOM 700 C C . PRO A 1 92 ? 14.513 -2.279 -14.874 1.00 92.62 92 PRO A C 1
ATOM 702 O O . PRO A 1 92 ? 14.286 -1.126 -14.497 1.00 92.62 92 PRO A O 1
ATOM 705 N N . ASP A 1 93 ? 14.449 -3.328 -14.059 1.00 90.12 93 ASP A N 1
ATOM 706 C CA . ASP A 1 93 ? 14.055 -3.231 -12.652 1.00 90.12 93 ASP A CA 1
ATOM 707 C C . ASP A 1 93 ? 14.923 -2.220 -11.878 1.00 90.12 93 ASP A C 1
ATOM 709 O O . ASP A 1 93 ? 16.158 -2.241 -11.914 1.00 90.12 93 ASP A O 1
ATOM 713 N N . GLY A 1 94 ? 14.273 -1.323 -11.143 1.00 87.62 94 GLY A N 1
ATOM 714 C CA . GLY A 1 94 ? 14.885 -0.264 -10.345 1.00 87.62 94 GLY A CA 1
ATOM 715 C C . GLY A 1 94 ? 15.468 0.904 -11.147 1.00 87.62 94 GLY A C 1
ATOM 716 O O . GLY A 1 94 ? 16.069 1.806 -10.539 1.00 87.62 94 GLY A O 1
ATOM 717 N N . SER A 1 95 ? 15.320 0.906 -12.474 1.00 92.94 95 SER A N 1
ATOM 718 C CA . SER A 1 95 ? 15.867 1.931 -13.367 1.00 92.94 95 SER A CA 1
ATOM 719 C C . SER A 1 95 ? 15.210 3.302 -13.198 1.00 92.94 95 SER A C 1
ATOM 721 O O . SER A 1 95 ? 14.198 3.476 -12.511 1.00 92.94 95 SER A O 1
ATOM 723 N N . GLU A 1 96 ? 15.808 4.319 -13.819 1.00 94.56 96 GLU A N 1
ATOM 724 C CA . GLU A 1 96 ? 15.231 5.659 -13.819 1.00 94.56 96 GLU A CA 1
ATOM 725 C C . GLU A 1 96 ? 14.001 5.717 -14.735 1.00 94.56 96 GLU A C 1
ATOM 727 O O . GLU A 1 96 ? 12.994 6.325 -14.366 1.00 94.56 96 GLU A O 1
ATOM 732 N N . ALA A 1 97 ? 14.034 5.042 -15.889 1.00 94.88 97 ALA A N 1
ATOM 733 C CA . ALA A 1 97 ? 12.888 4.950 -16.788 1.00 94.88 97 ALA A CA 1
ATOM 734 C C . ALA A 1 97 ? 11.664 4.328 -16.104 1.00 94.88 97 ALA A C 1
ATOM 736 O O . ALA A 1 97 ? 10.566 4.879 -16.213 1.00 94.88 97 ALA A O 1
ATOM 737 N N . GLU A 1 98 ? 11.850 3.235 -15.359 1.00 95.50 98 GLU A N 1
ATOM 738 C CA . GLU A 1 98 ? 10.781 2.569 -14.609 1.00 95.50 98 GLU A CA 1
ATOM 739 C C . GLU A 1 98 ? 10.151 3.517 -13.576 1.00 95.50 98 GLU A C 1
ATOM 741 O O . GLU A 1 98 ? 8.930 3.711 -13.556 1.00 95.50 98 GLU A O 1
ATOM 746 N N . LYS A 1 99 ? 10.986 4.169 -12.755 1.00 94.44 99 LYS A N 1
ATOM 747 C CA . LYS A 1 99 ? 10.543 5.105 -11.709 1.00 94.44 99 LYS A CA 1
ATOM 748 C C . LYS A 1 99 ? 9.813 6.310 -12.289 1.00 94.44 99 LYS A C 1
ATOM 750 O O . LYS A 1 99 ? 8.769 6.714 -11.768 1.00 94.44 99 LYS A O 1
ATOM 755 N N . GLN A 1 100 ? 10.330 6.897 -13.369 1.00 95.81 100 GLN A N 1
ATOM 756 C CA . GLN A 1 100 ? 9.676 8.033 -14.013 1.00 95.81 100 GLN A CA 1
ATOM 757 C C . GLN A 1 100 ? 8.371 7.631 -14.707 1.00 95.81 100 GLN A C 1
ATOM 759 O O . GLN A 1 100 ? 7.409 8.405 -14.666 1.00 95.81 100 GLN A O 1
ATOM 764 N N . ALA A 1 101 ? 8.312 6.443 -15.319 1.00 96.94 101 ALA A N 1
ATOM 765 C CA . ALA A 1 101 ? 7.087 5.905 -15.901 1.00 96.94 101 ALA A CA 1
ATOM 766 C C . ALA A 1 101 ? 6.003 5.766 -14.831 1.00 96.94 101 ALA A C 1
ATOM 768 O O . ALA A 1 101 ? 4.932 6.359 -14.978 1.00 96.94 101 ALA A O 1
ATOM 769 N N . LEU A 1 102 ? 6.314 5.119 -13.705 1.00 96.62 102 LEU A N 1
ATOM 770 C CA . LEU A 1 102 ? 5.377 4.972 -12.593 1.00 96.62 102 LEU A CA 1
ATOM 771 C C . LEU A 1 102 ? 4.957 6.327 -11.998 1.00 96.62 102 LEU A C 1
ATOM 773 O O . LEU A 1 102 ? 3.779 6.567 -11.730 1.00 96.62 102 LEU A O 1
ATOM 777 N N . GLY A 1 103 ? 5.892 7.273 -11.876 1.00 96.00 103 GLY A N 1
ATOM 778 C CA . GLY A 1 103 ? 5.589 8.639 -11.445 1.00 96.00 103 GLY A CA 1
ATOM 779 C C . GLY A 1 103 ? 4.635 9.386 -12.390 1.00 96.00 103 GLY A C 1
ATOM 780 O O . GLY A 1 103 ? 3.805 10.177 -11.932 1.00 96.00 103 GLY A O 1
ATOM 781 N N . LYS A 1 104 ? 4.710 9.152 -13.707 1.00 96.50 104 LYS A N 1
ATOM 782 C CA . LYS A 1 104 ? 3.742 9.692 -14.678 1.00 96.50 104 LYS A CA 1
ATOM 783 C C . LYS A 1 104 ? 2.407 8.947 -14.632 1.00 96.50 104 LYS A C 1
ATOM 785 O O . LYS A 1 104 ? 1.374 9.614 -14.687 1.00 96.50 104 LYS A O 1
ATOM 790 N N . ILE A 1 105 ? 2.422 7.621 -14.475 1.00 97.31 105 ILE A N 1
ATOM 791 C CA . ILE A 1 105 ? 1.216 6.797 -14.288 1.00 97.31 105 ILE A CA 1
ATOM 792 C C . ILE A 1 105 ? 0.416 7.342 -13.113 1.00 97.31 105 ILE A C 1
ATOM 794 O O . ILE A 1 105 ? -0.744 7.694 -13.284 1.00 97.31 105 ILE A O 1
ATOM 798 N N . PHE A 1 106 ? 1.045 7.550 -11.955 1.00 95.69 106 PHE A N 1
ATOM 799 C CA . PHE A 1 106 ? 0.385 8.128 -10.781 1.00 95.69 106 PHE A CA 1
ATOM 800 C C . PHE A 1 106 ? -0.288 9.485 -11.060 1.00 95.69 106 PHE A C 1
ATOM 802 O O . PHE A 1 106 ? -1.398 9.752 -10.581 1.00 95.69 106 PHE A O 1
ATOM 809 N N . LYS A 1 107 ? 0.362 10.355 -11.847 1.00 94.62 107 LYS A N 1
ATOM 810 C CA . LYS A 1 107 ? -0.180 11.675 -12.211 1.00 94.62 107 LYS A CA 1
ATOM 811 C C . LYS A 1 107 ? -1.406 11.566 -13.118 1.00 94.62 107 LYS A C 1
ATOM 813 O O . LYS A 1 107 ? -2.349 12.329 -12.918 1.00 94.62 107 LYS A O 1
ATOM 818 N N . LEU A 1 108 ? -1.396 10.641 -14.080 1.00 95.38 108 LEU A N 1
ATOM 819 C CA . LEU A 1 108 ? -2.491 10.432 -15.035 1.00 95.38 108 LEU A CA 1
ATOM 820 C C . LEU A 1 108 ? -3.605 9.517 -14.515 1.00 95.38 108 LEU A C 1
ATOM 822 O O . LEU A 1 108 ? -4.736 9.628 -14.980 1.00 95.38 108 LEU A O 1
ATOM 826 N N . ALA A 1 109 ? -3.312 8.646 -13.551 1.00 94.94 109 ALA A N 1
ATOM 827 C CA . ALA A 1 109 ? -4.274 7.729 -12.958 1.00 94.94 109 ALA A CA 1
ATOM 828 C C . ALA A 1 109 ? -5.417 8.517 -12.309 1.00 94.94 109 ALA A C 1
ATOM 830 O O . ALA A 1 109 ? -5.200 9.365 -11.431 1.00 94.94 109 ALA A O 1
ATOM 831 N N . THR A 1 110 ? -6.639 8.248 -12.757 1.00 92.06 110 THR A N 1
ATOM 832 C CA . THR A 1 110 ? -7.858 8.905 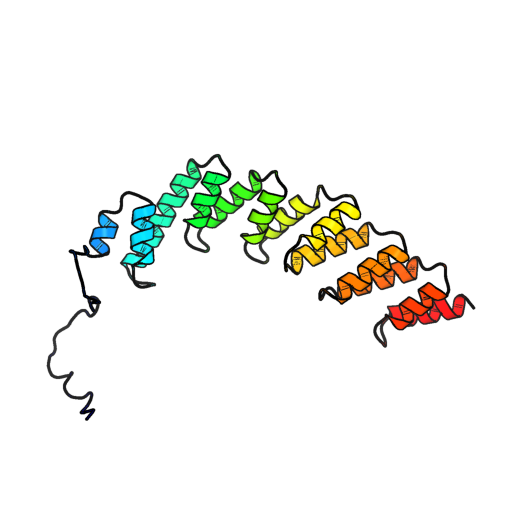-12.259 1.00 92.06 110 THR A CA 1
ATOM 833 C C . THR A 1 110 ? -8.883 7.910 -11.746 1.00 92.06 110 THR A C 1
ATOM 835 O O . THR A 1 110 ? -9.675 8.266 -10.874 1.00 92.06 110 THR A O 1
ATOM 838 N N . THR A 1 111 ? -8.860 6.673 -12.242 1.00 91.44 111 THR A N 1
ATOM 839 C CA . THR A 1 111 ? -9.734 5.613 -11.754 1.00 91.44 111 THR A CA 1
ATOM 840 C C . THR A 1 111 ? -9.119 4.930 -10.535 1.00 91.44 111 THR A C 1
ATOM 842 O O . THR A 1 111 ? -7.905 4.954 -10.325 1.00 91.44 111 THR A O 1
ATOM 845 N N . LEU A 1 112 ? -9.969 4.319 -9.708 1.00 87.88 112 LEU A N 1
ATOM 846 C CA . LEU A 1 112 ? -9.510 3.556 -8.550 1.00 87.88 112 LEU A CA 1
ATOM 847 C C . LEU A 1 112 ? -8.687 2.329 -8.976 1.00 87.88 112 LEU A C 1
ATOM 849 O O . LEU A 1 112 ? -7.721 1.984 -8.305 1.00 87.88 112 LEU A O 1
ATOM 853 N N . GLU A 1 113 ? -9.044 1.711 -10.101 1.00 89.31 113 GLU A N 1
ATOM 854 C CA . GLU A 1 113 ? -8.328 0.571 -10.678 1.00 89.31 113 GLU A CA 1
ATOM 855 C C . GLU A 1 113 ? -6.902 0.954 -11.094 1.00 89.31 113 GLU A C 1
ATOM 857 O O . GLU A 1 113 ? -5.951 0.308 -10.659 1.00 89.31 113 GLU A O 1
ATOM 862 N N . ASP A 1 114 ? -6.735 2.069 -11.817 1.00 91.88 114 ASP A N 1
ATOM 863 C CA . ASP A 1 114 ? -5.408 2.570 -12.204 1.00 91.88 114 ASP A CA 1
ATOM 864 C C . ASP A 1 114 ? -4.538 2.884 -10.982 1.00 91.88 114 ASP A C 1
ATOM 866 O O . ASP A 1 114 ? -3.330 2.646 -10.981 1.00 91.88 114 ASP A O 1
ATOM 870 N N . LEU A 1 115 ? -5.145 3.446 -9.932 1.00 92.75 115 LEU A N 1
ATOM 871 C CA . LEU A 1 115 ? -4.430 3.781 -8.706 1.00 92.75 115 LEU A CA 1
ATOM 872 C C . LEU A 1 115 ? -3.998 2.527 -7.944 1.00 92.75 115 LEU A C 1
ATOM 874 O O . LEU A 1 115 ? -2.875 2.499 -7.448 1.00 92.75 115 LEU A O 1
ATOM 878 N N . TRP A 1 116 ? -4.839 1.494 -7.864 1.00 90.56 116 TRP A N 1
ATOM 879 C CA . TRP A 1 116 ? -4.451 0.222 -7.252 1.00 90.56 116 TRP A CA 1
ATOM 880 C C . TRP A 1 116 ? -3.371 -0.501 -8.054 1.00 90.56 116 TRP A C 1
ATOM 882 O O . TRP A 1 116 ? -2.436 -1.029 -7.457 1.00 90.56 116 TRP A O 1
ATOM 892 N N . ALA A 1 117 ? -3.444 -0.469 -9.386 1.00 91.56 117 ALA A N 1
ATOM 893 C CA . ALA A 1 117 ? -2.376 -0.984 -10.237 1.00 91.56 117 ALA A CA 1
ATOM 894 C C . ALA A 1 117 ? -1.052 -0.254 -9.953 1.00 91.56 117 ALA A C 1
ATOM 896 O O . ALA A 1 117 ? -0.051 -0.888 -9.635 1.00 91.56 117 ALA A O 1
ATOM 897 N N . ALA A 1 118 ? -1.065 1.084 -9.937 1.00 93.75 118 ALA A N 1
ATOM 898 C CA . ALA A 1 118 ? 0.111 1.879 -9.588 1.00 93.75 118 ALA A CA 1
ATOM 899 C C . ALA A 1 118 ? 0.618 1.604 -8.160 1.00 93.75 118 ALA A C 1
ATOM 901 O O . ALA A 1 118 ? 1.823 1.612 -7.925 1.00 93.75 118 ALA A O 1
ATOM 902 N N . TYR A 1 119 ? -0.282 1.368 -7.201 1.00 91.94 119 TYR A N 1
ATOM 903 C CA . TYR A 1 119 ? 0.074 1.052 -5.817 1.00 91.94 119 TYR A CA 1
ATOM 904 C C . TYR A 1 119 ? 0.829 -0.276 -5.709 1.00 91.94 119 TYR A C 1
ATOM 906 O O . TYR A 1 119 ? 1.811 -0.361 -4.970 1.00 91.94 119 TYR A O 1
ATOM 914 N N . ASN A 1 120 ? 0.375 -1.299 -6.436 1.00 89.88 120 ASN A N 1
ATOM 915 C CA . ASN A 1 120 ? 0.966 -2.635 -6.403 1.00 89.88 120 ASN A CA 1
ATOM 916 C C . ASN A 1 120 ? 2.373 -2.661 -7.008 1.00 89.88 120 ASN A C 1
ATOM 918 O O . ASN A 1 120 ? 3.237 -3.350 -6.477 1.00 89.88 120 ASN A O 1
ATOM 922 N N . GLU A 1 121 ? 2.603 -1.866 -8.051 1.00 91.56 121 GLU A N 1
ATOM 923 C CA . GLU A 1 121 ? 3.897 -1.770 -8.742 1.00 91.56 121 GLU A CA 1
ATOM 924 C C . GLU A 1 121 ? 4.866 -0.797 -8.051 1.00 91.56 121 GLU A C 1
ATOM 926 O O . GLU A 1 121 ? 6.070 -0.795 -8.302 1.00 91.56 121 GLU A O 1
ATOM 931 N N . ALA A 1 122 ? 4.368 0.056 -7.152 1.00 91.06 122 ALA A N 1
ATOM 932 C CA . ALA A 1 122 ? 5.230 0.957 -6.406 1.00 91.06 122 ALA A CA 1
ATOM 933 C C . ALA A 1 122 ? 6.132 0.181 -5.432 1.00 91.06 122 ALA A C 1
ATOM 935 O O . ALA A 1 122 ? 5.630 -0.668 -4.680 1.00 91.06 122 ALA A O 1
ATOM 936 N N . PRO A 1 123 ? 7.435 0.530 -5.359 1.00 87.12 123 PRO A N 1
ATOM 937 C CA . PRO A 1 123 ? 8.346 -0.075 -4.401 1.00 87.12 123 PRO A CA 1
ATOM 938 C C . PRO A 1 123 ? 7.810 0.044 -2.980 1.00 87.12 123 PRO A C 1
ATOM 940 O O . PRO A 1 123 ? 7.265 1.090 -2.590 1.00 87.12 123 PRO A O 1
ATOM 943 N N . ASP A 1 124 ? 7.980 -1.025 -2.207 1.00 84.31 124 ASP A N 1
ATOM 944 C CA . ASP A 1 124 ? 7.588 -1.044 -0.805 1.00 84.31 124 ASP A CA 1
ATOM 945 C C . ASP A 1 124 ? 8.255 0.097 -0.035 1.00 84.31 124 ASP A C 1
ATOM 947 O O . ASP A 1 124 ? 9.387 0.496 -0.307 1.00 84.31 124 ASP A O 1
ATOM 951 N N . ASP A 1 125 ? 7.489 0.677 0.887 1.00 80.56 125 ASP A N 1
ATOM 952 C CA . ASP A 1 125 ? 7.891 1.820 1.709 1.00 80.56 125 ASP A CA 1
ATOM 953 C C . ASP A 1 125 ? 8.361 3.081 0.962 1.00 80.56 125 ASP A C 1
ATOM 955 O O . ASP A 1 125 ? 8.886 4.000 1.586 1.00 80.56 125 ASP A O 1
ATOM 959 N N . SER A 1 126 ? 8.094 3.196 -0.342 1.00 88.50 126 SER A N 1
ATOM 960 C CA . SER A 1 126 ? 8.364 4.428 -1.087 1.00 88.50 126 SER A CA 1
ATOM 961 C C . SER A 1 126 ? 7.357 5.546 -0.784 1.00 88.50 126 SER A C 1
ATOM 963 O O . SER A 1 126 ? 6.155 5.311 -0.613 1.00 88.50 126 SER A O 1
ATOM 965 N N . ASP A 1 127 ? 7.834 6.796 -0.831 1.00 91.81 127 ASP A N 1
ATOM 966 C CA . ASP A 1 127 ? 6.987 7.997 -0.758 1.00 91.81 127 ASP A CA 1
ATOM 967 C C . ASP A 1 127 ? 5.900 8.000 -1.843 1.00 91.81 127 ASP A C 1
ATOM 969 O O . ASP A 1 127 ? 4.803 8.522 -1.642 1.00 91.81 127 ASP A O 1
ATOM 973 N N . LEU A 1 128 ? 6.194 7.411 -3.007 1.00 91.31 128 LEU A N 1
ATOM 974 C CA . LEU A 1 128 ? 5.240 7.283 -4.103 1.00 91.31 128 LEU A CA 1
ATOM 975 C C . LEU A 1 128 ? 4.090 6.342 -3.730 1.00 91.31 128 LEU A C 1
ATOM 977 O O . LEU A 1 128 ? 2.930 6.708 -3.912 1.00 91.31 128 LEU A O 1
ATOM 981 N N . LYS A 1 129 ? 4.387 5.170 -3.154 1.00 91.06 129 LYS A N 1
ATOM 982 C CA . LYS A 1 129 ? 3.369 4.214 -2.690 1.00 91.06 129 LYS A CA 1
ATOM 983 C C . LYS A 1 129 ? 2.448 4.842 -1.645 1.00 91.06 129 LYS A C 1
ATOM 985 O O . LYS A 1 129 ? 1.233 4.649 -1.697 1.00 91.06 129 LYS A O 1
ATOM 990 N N . GLN A 1 130 ? 3.005 5.657 -0.745 1.00 90.31 130 GLN A N 1
ATOM 991 C CA . GLN A 1 130 ? 2.215 6.426 0.216 1.00 90.31 130 GLN A CA 1
ATOM 992 C C . GLN A 1 130 ? 1.323 7.473 -0.469 1.00 90.31 130 GLN A C 1
ATOM 994 O O . GLN A 1 130 ? 0.128 7.518 -0.190 1.00 90.31 130 GLN A O 1
ATOM 999 N N . GLN A 1 131 ? 1.856 8.270 -1.397 1.00 93.12 131 GLN A N 1
ATOM 1000 C CA . GLN A 1 131 ? 1.068 9.269 -2.134 1.00 93.12 131 GLN A CA 1
ATOM 1001 C C . GLN A 1 131 ? -0.064 8.642 -2.961 1.00 93.12 131 GLN A C 1
ATOM 1003 O O . GLN A 1 131 ? -1.157 9.207 -3.052 1.00 93.12 131 GLN A O 1
ATOM 1008 N N . ILE A 1 132 ? 0.177 7.470 -3.557 1.00 92.44 132 ILE A N 1
ATOM 1009 C CA . ILE A 1 132 ? -0.852 6.710 -4.272 1.00 92.44 132 ILE A CA 1
ATOM 1010 C C . ILE A 1 132 ? -1.956 6.289 -3.301 1.00 92.44 132 ILE A C 1
ATOM 1012 O O . ILE A 1 132 ? -3.127 6.548 -3.573 1.00 92.44 132 ILE A O 1
ATOM 1016 N N . LEU A 1 133 ? -1.596 5.711 -2.152 1.00 90.81 133 LEU A N 1
ATOM 1017 C CA . LEU A 1 133 ? -2.559 5.305 -1.128 1.00 90.81 133 LEU A CA 1
ATOM 1018 C C . LEU A 1 133 ? -3.369 6.492 -0.593 1.00 90.81 133 LEU A C 1
ATOM 1020 O O . LEU A 1 133 ? -4.588 6.409 -0.485 1.00 90.81 133 LEU A O 1
ATOM 1024 N N . GLU A 1 134 ? -2.736 7.633 -0.332 1.00 91.56 134 GLU A N 1
ATOM 1025 C CA . GLU A 1 134 ? -3.437 8.855 0.073 1.00 91.56 134 GLU A CA 1
ATOM 1026 C C . GLU A 1 134 ? -4.439 9.313 -0.996 1.00 91.56 134 GLU A C 1
ATOM 1028 O O . GLU A 1 134 ? -5.570 9.685 -0.675 1.00 91.56 134 GLU A O 1
ATOM 1033 N N . LYS A 1 135 ? -4.069 9.241 -2.281 1.00 93.19 135 LYS A N 1
ATOM 1034 C CA . LYS A 1 135 ? -4.966 9.567 -3.400 1.00 93.19 135 LYS A CA 1
ATOM 1035 C C . LYS A 1 135 ? -6.132 8.576 -3.515 1.00 93.19 135 LYS A C 1
ATOM 1037 O O . LYS A 1 135 ? -7.245 9.017 -3.795 1.00 93.19 135 LYS A O 1
ATOM 1042 N N . ILE A 1 136 ? -5.893 7.288 -3.257 1.00 91.00 136 ILE A N 1
ATOM 1043 C CA . ILE A 1 136 ? -6.908 6.223 -3.183 1.00 91.00 136 ILE A CA 1
ATOM 1044 C C . ILE A 1 136 ? -7.906 6.491 -2.049 1.00 91.00 136 ILE A C 1
ATOM 1046 O O . ILE A 1 136 ? -9.114 6.379 -2.252 1.00 91.00 136 ILE A O 1
ATOM 1050 N N . LEU A 1 137 ? -7.416 6.869 -0.866 1.00 90.31 137 LEU A N 1
ATOM 1051 C CA . LEU A 1 137 ? -8.235 7.049 0.337 1.00 90.31 137 LEU A CA 1
ATOM 1052 C C . LEU A 1 137 ? -8.942 8.407 0.401 1.00 90.31 137 LEU A C 1
ATOM 1054 O O . LEU A 1 137 ? -9.983 8.523 1.040 1.00 90.31 137 LEU A O 1
ATOM 1058 N N . LYS A 1 138 ? -8.427 9.442 -0.272 1.00 89.69 138 LYS A N 1
ATOM 1059 C CA . LYS A 1 138 ? -9.009 10.795 -0.280 1.00 89.69 138 LYS A CA 1
ATOM 1060 C C . LYS A 1 138 ? -10.514 10.854 -0.612 1.00 89.69 138 LYS A C 1
ATOM 1062 O O . LYS A 1 138 ? -11.216 11.595 0.077 1.00 89.69 138 LYS A O 1
ATOM 1067 N N . PRO A 1 139 ? -11.039 10.147 -1.634 1.00 87.62 139 PRO A N 1
ATOM 1068 C CA . PRO A 1 139 ? -12.478 10.125 -1.904 1.00 87.62 139 PRO A CA 1
ATOM 1069 C C . PRO A 1 139 ? -13.287 9.250 -0.928 1.00 87.62 139 PRO A C 1
ATOM 1071 O O . PRO A 1 139 ? -14.510 9.371 -0.889 1.00 87.62 139 PRO A O 1
ATOM 1074 N N . ALA A 1 140 ? -12.644 8.378 -0.146 1.00 88.25 140 ALA A N 1
ATOM 1075 C CA . ALA A 1 140 ? -13.305 7.441 0.757 1.00 88.25 140 ALA A CA 1
ATOM 1076 C C . ALA A 1 140 ? -13.667 8.114 2.091 1.00 88.25 140 ALA A C 1
ATOM 1078 O O . ALA A 1 140 ? -12.901 8.114 3.055 1.00 88.25 140 ALA A O 1
ATOM 1079 N N . THR A 1 141 ? -14.849 8.729 2.136 1.00 87.44 141 THR A N 1
ATOM 1080 C CA . THR A 1 141 ? -15.321 9.512 3.293 1.00 87.44 141 THR A CA 1
ATOM 1081 C C . THR A 1 141 ? -16.383 8.814 4.139 1.00 87.44 141 THR A C 1
ATOM 1083 O O . THR A 1 141 ? -16.779 9.352 5.170 1.00 87.44 141 THR A O 1
ATOM 1086 N N . THR A 1 142 ? -16.850 7.635 3.731 1.00 92.62 142 THR A N 1
ATOM 1087 C CA . THR A 1 142 ? -17.889 6.871 4.432 1.00 92.62 142 THR A CA 1
ATOM 1088 C C . THR A 1 142 ? -17.351 5.521 4.893 1.00 92.62 142 THR A C 1
ATOM 1090 O O . THR A 1 142 ? -16.464 4.948 4.256 1.00 92.62 142 THR A O 1
ATOM 1093 N N . LEU A 1 143 ? -17.907 5.002 5.994 1.00 92.00 143 LEU A N 1
ATOM 1094 C CA . LEU A 1 143 ? -17.537 3.687 6.526 1.00 92.00 143 LEU A CA 1
ATOM 1095 C C . LEU A 1 143 ? -17.774 2.580 5.492 1.00 92.00 143 LEU A C 1
ATOM 1097 O O . LEU A 1 143 ? -16.887 1.762 5.285 1.00 92.00 143 LEU A O 1
ATOM 1101 N N . ASP A 1 144 ? -18.906 2.600 4.782 1.00 92.06 144 ASP A N 1
ATOM 1102 C CA . ASP A 1 144 ? -19.225 1.596 3.756 1.00 92.06 144 ASP A CA 1
ATOM 1103 C C . ASP A 1 144 ? -18.183 1.550 2.634 1.00 92.06 144 ASP A C 1
ATOM 1105 O O . ASP A 1 144 ? -17.752 0.475 2.215 1.00 92.06 144 ASP A O 1
ATOM 1109 N N . VAL A 1 145 ? -17.746 2.717 2.145 1.00 90.81 145 VAL A N 1
ATOM 1110 C CA . VAL A 1 145 ? -16.717 2.785 1.100 1.00 90.81 145 VAL A CA 1
ATOM 1111 C C . VAL A 1 145 ? -15.394 2.240 1.628 1.00 90.81 145 VAL A C 1
ATOM 1113 O O . VAL A 1 145 ? -14.768 1.425 0.955 1.00 90.81 145 VAL A O 1
ATOM 1116 N N . LEU A 1 146 ? -14.986 2.625 2.839 1.00 92.44 146 LEU A N 1
ATOM 1117 C CA . LEU A 1 146 ? -13.737 2.147 3.432 1.00 92.44 146 LEU A CA 1
ATOM 1118 C C . LEU A 1 146 ? -13.756 0.639 3.710 1.00 92.44 146 LEU A C 1
ATOM 1120 O O . LEU A 1 146 ? -12.762 -0.031 3.444 1.00 92.44 146 LEU A O 1
ATOM 1124 N N . TRP A 1 147 ? -14.874 0.083 4.181 1.00 91.94 147 TRP A N 1
ATOM 1125 C CA . TRP A 1 147 ? -15.022 -1.360 4.383 1.00 91.94 147 TRP A CA 1
ATOM 1126 C C . TRP A 1 147 ? -14.979 -2.135 3.066 1.00 91.94 147 TRP A C 1
ATOM 1128 O O . TRP A 1 147 ? -14.293 -3.152 2.972 1.00 91.94 147 TRP A O 1
ATOM 1138 N N . ASN A 1 148 ? -15.636 -1.632 2.018 1.00 90.06 148 ASN A N 1
ATOM 1139 C CA . ASN A 1 148 ? -15.542 -2.229 0.684 1.00 90.06 148 ASN A CA 1
ATOM 1140 C C . ASN A 1 148 ? -14.103 -2.205 0.152 1.00 90.06 148 ASN A C 1
ATOM 1142 O O . ASN A 1 148 ? -13.640 -3.189 -0.427 1.00 90.06 148 ASN A O 1
ATOM 1146 N N . MET A 1 149 ? -13.376 -1.106 0.377 1.00 89.12 149 MET A N 1
ATOM 1147 C CA . MET A 1 149 ? -11.960 -1.005 0.020 1.00 89.12 149 MET A CA 1
ATOM 1148 C C . MET A 1 149 ? -11.108 -1.984 0.821 1.00 89.12 149 MET A C 1
ATOM 1150 O O . MET A 1 149 ? -10.290 -2.677 0.226 1.00 89.12 149 MET A O 1
ATOM 1154 N N . TYR A 1 150 ? -11.330 -2.097 2.133 1.00 89.81 150 TYR A N 1
ATOM 1155 C CA . TYR A 1 150 ? -10.644 -3.065 2.988 1.00 89.81 150 TYR A CA 1
ATOM 1156 C C . TYR A 1 150 ? -10.808 -4.493 2.451 1.00 89.81 150 TYR A C 1
ATOM 1158 O O . TYR A 1 150 ? -9.819 -5.173 2.209 1.00 89.81 150 TYR A O 1
ATOM 1166 N N . HIS A 1 151 ? -12.040 -4.918 2.160 1.00 86.88 151 HIS A N 1
ATOM 1167 C CA . HIS A 1 151 ? -12.314 -6.261 1.632 1.00 86.88 151 HIS A CA 1
ATOM 1168 C C . HIS A 1 151 ? -11.767 -6.506 0.222 1.00 86.88 151 HIS A C 1
ATOM 1170 O O . HIS A 1 151 ? -11.568 -7.656 -0.164 1.00 86.88 151 HIS A O 1
ATOM 1176 N N . SER A 1 152 ? -11.532 -5.441 -0.542 1.00 82.31 152 SER A N 1
ATOM 1177 C CA . SER A 1 152 ? -10.952 -5.516 -1.885 1.00 82.31 152 SER A CA 1
ATOM 1178 C C . SER A 1 152 ? -9.427 -5.370 -1.882 1.00 82.31 152 SER A C 1
ATOM 1180 O O . SER A 1 152 ? -8.791 -5.591 -2.911 1.00 82.31 152 SER A O 1
ATOM 1182 N N . THR A 1 153 ? -8.819 -5.004 -0.750 1.00 80.25 153 THR A N 1
ATOM 1183 C CA . THR A 1 153 ? -7.365 -4.876 -0.618 1.00 80.25 153 THR A CA 1
ATOM 1184 C C . THR A 1 153 ? -6.780 -6.273 -0.448 1.00 80.25 153 THR A C 1
ATOM 1186 O O . THR A 1 153 ? -7.067 -6.961 0.525 1.00 80.25 153 THR A O 1
ATOM 1189 N N . HIS 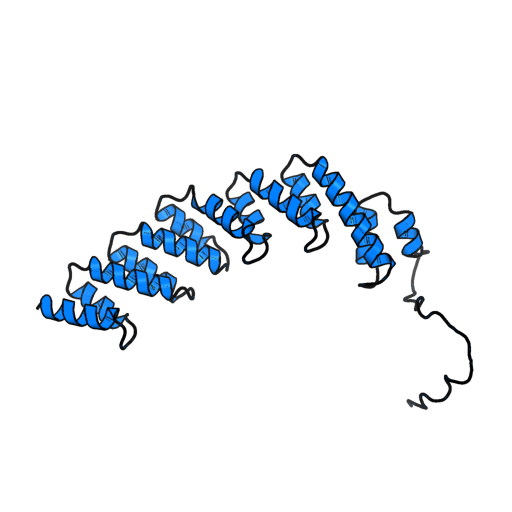A 1 154 ? -6.005 -6.731 -1.429 1.00 62.50 154 HIS A N 1
ATOM 1190 C CA . HIS A 1 154 ? -5.406 -8.062 -1.389 1.00 62.50 154 HIS A CA 1
ATOM 1191 C C . HIS A 1 154 ? -4.038 -7.974 -0.702 1.00 62.50 154 HIS A C 1
ATOM 1193 O O . HIS A 1 154 ? -3.097 -7.451 -1.291 1.00 62.50 154 HIS A O 1
ATOM 1199 N N . ASN A 1 155 ? -3.932 -8.502 0.521 1.00 54.19 155 ASN A N 1
ATOM 1200 C CA . ASN A 1 155 ? -2.680 -8.808 1.225 1.00 54.19 155 ASN A CA 1
ATOM 1201 C C . ASN A 1 155 ? -1.626 -7.686 1.187 1.00 54.19 155 ASN A C 1
ATOM 1203 O O . ASN A 1 155 ? -0.493 -7.895 0.748 1.00 54.19 155 ASN A O 1
ATOM 1207 N N . SER A 1 156 ? -1.979 -6.501 1.680 1.00 64.50 156 SER A N 1
ATOM 1208 C CA . SER A 1 156 ? -1.014 -5.419 1.888 1.00 64.50 156 SER A CA 1
ATOM 1209 C C . SER A 1 156 ? -1.172 -4.849 3.286 1.00 64.50 156 SER A C 1
ATOM 1211 O O . SER A 1 156 ? -2.061 -4.039 3.547 1.00 64.50 156 SER A O 1
ATOM 1213 N N . SER A 1 157 ? -0.256 -5.225 4.180 1.00 74.62 157 SER A N 1
ATOM 1214 C CA . SER A 1 157 ? -0.301 -4.826 5.590 1.00 74.62 157 SER A CA 1
ATOM 1215 C C . SER A 1 157 ? -0.348 -3.306 5.771 1.00 74.62 157 SER A C 1
ATOM 1217 O O . SER A 1 157 ? -1.042 -2.814 6.660 1.00 74.62 157 SER A O 1
ATOM 1219 N N . LYS A 1 158 ? 0.326 -2.532 4.908 1.00 82.81 158 LYS A N 1
ATOM 1220 C CA . LYS A 1 158 ? 0.361 -1.065 5.010 1.00 82.81 158 LYS A CA 1
ATOM 1221 C C . LYS A 1 158 ? -0.938 -0.408 4.538 1.00 82.81 158 LYS A C 1
ATOM 1223 O O . LYS A 1 158 ? -1.432 0.484 5.227 1.00 82.81 158 LYS A O 1
ATOM 1228 N N . ALA A 1 159 ? -1.501 -0.833 3.403 1.00 85.75 159 ALA A N 1
ATOM 1229 C CA . ALA A 1 159 ? -2.791 -0.318 2.933 1.00 85.75 159 ALA A CA 1
ATOM 1230 C C . ALA A 1 159 ? -3.928 -0.713 3.879 1.00 85.75 159 ALA A C 1
ATOM 1232 O O . ALA A 1 159 ? -4.705 0.148 4.289 1.00 85.75 159 ALA A O 1
ATOM 1233 N N . GLU A 1 160 ? -3.976 -1.983 4.287 1.00 87.88 160 GLU A N 1
ATOM 1234 C CA . GLU A 1 160 ? -4.967 -2.504 5.232 1.00 87.88 160 GLU A CA 1
ATOM 1235 C C . GLU A 1 160 ? -4.945 -1.723 6.547 1.00 87.88 160 GLU A C 1
ATOM 1237 O O . GLU A 1 160 ? -5.985 -1.241 6.993 1.00 87.88 160 GLU A O 1
ATOM 1242 N N . THR A 1 161 ? -3.757 -1.512 7.121 1.00 88.81 161 THR A N 1
ATOM 1243 C CA . THR A 1 161 ? -3.594 -0.742 8.362 1.00 88.81 161 THR A CA 1
ATOM 1244 C C . THR A 1 161 ? -4.090 0.697 8.197 1.00 88.81 161 THR A C 1
ATOM 1246 O O . THR A 1 161 ? -4.808 1.201 9.056 1.00 88.81 161 THR A O 1
ATOM 1249 N N . GLN A 1 162 ? -3.776 1.382 7.092 1.00 89.25 162 GLN A N 1
ATOM 1250 C CA . GLN A 1 162 ? -4.264 2.753 6.886 1.00 89.25 162 GLN A CA 1
ATOM 1251 C C . GLN A 1 162 ? -5.778 2.827 6.664 1.00 89.25 162 GLN A C 1
ATOM 1253 O O . GLN A 1 162 ? -6.423 3.739 7.185 1.00 89.25 162 GLN A O 1
ATOM 1258 N N . ILE A 1 163 ? -6.358 1.868 5.939 1.00 91.88 163 ILE A N 1
ATOM 1259 C CA . ILE A 1 163 ? -7.810 1.784 5.757 1.00 91.88 163 ILE A CA 1
ATOM 1260 C C . ILE A 1 163 ? -8.486 1.553 7.110 1.00 91.88 163 ILE A C 1
ATOM 1262 O O . ILE A 1 163 ? -9.385 2.308 7.476 1.00 91.88 163 ILE A O 1
ATOM 1266 N N . LEU A 1 164 ? -8.023 0.569 7.887 1.00 92.56 164 LEU A N 1
ATOM 1267 C CA . LEU A 1 164 ? -8.560 0.274 9.216 1.00 92.56 164 LEU A CA 1
ATOM 1268 C C . LEU A 1 164 ? -8.413 1.459 10.173 1.00 92.56 164 LEU A C 1
ATOM 1270 O O . LEU A 1 164 ? -9.344 1.755 10.919 1.00 92.56 164 LEU A O 1
ATOM 1274 N N . LYS A 1 165 ? -7.293 2.186 10.117 1.00 93.31 165 LYS A N 1
ATOM 1275 C CA . LYS A 1 165 ? -7.102 3.413 10.896 1.00 93.31 165 LYS A CA 1
ATOM 1276 C C . LYS A 1 165 ? -8.141 4.469 10.523 1.00 93.31 165 LYS A C 1
ATOM 1278 O O . LYS A 1 165 ? -8.745 5.076 11.402 1.00 93.31 165 LYS A O 1
ATOM 1283 N N . ARG A 1 166 ? -8.412 4.654 9.229 1.00 92.94 166 ARG A N 1
ATOM 1284 C CA . ARG A 1 166 ? -9.426 5.608 8.767 1.00 92.94 166 ARG A CA 1
ATOM 1285 C C . ARG A 1 166 ? -10.841 5.198 9.172 1.00 92.94 166 ARG A C 1
ATOM 1287 O O . ARG A 1 166 ? -11.634 6.050 9.567 1.00 92.94 166 ARG A O 1
ATOM 1294 N N . ILE A 1 167 ? -11.147 3.903 9.111 1.00 95.12 167 ILE A N 1
ATOM 1295 C CA . ILE A 1 167 ? -12.407 3.342 9.613 1.00 95.12 167 ILE A CA 1
ATOM 1296 C C . ILE A 1 167 ? -12.538 3.642 11.108 1.00 95.12 167 ILE A C 1
ATOM 1298 O O . ILE A 1 167 ? -13.558 4.181 11.530 1.00 95.12 167 ILE A O 1
ATOM 1302 N N . LEU A 1 168 ? -11.502 3.360 11.902 1.00 95.12 168 LEU A N 1
ATOM 1303 C CA . LEU A 1 168 ? -11.480 3.632 13.339 1.00 95.12 168 LEU A CA 1
ATOM 1304 C C . LEU A 1 168 ? -11.739 5.114 13.652 1.00 95.12 168 LEU A C 1
ATOM 1306 O O . LEU A 1 168 ? -12.529 5.425 14.545 1.00 95.12 168 LEU A O 1
ATOM 1310 N N . GLU A 1 169 ? -11.110 6.029 12.911 1.00 93.75 169 GLU A N 1
ATOM 1311 C CA . GLU A 1 169 ? -11.300 7.478 13.057 1.00 93.75 169 GLU A CA 1
ATOM 1312 C C . GLU A 1 169 ? -12.761 7.896 12.829 1.00 93.75 169 GLU A C 1
ATOM 1314 O O . GLU A 1 169 ? -13.301 8.669 13.622 1.00 93.75 169 GLU A O 1
ATOM 1319 N N . LEU A 1 170 ? -13.410 7.363 11.788 1.00 93.50 170 LEU A N 1
ATOM 1320 C CA . LEU A 1 170 ? -14.796 7.692 11.432 1.00 93.50 170 LEU A CA 1
ATOM 1321 C C . LEU A 1 170 ? -15.848 6.964 12.274 1.00 93.50 170 LEU A C 1
ATOM 1323 O O . LEU A 1 170 ? -16.985 7.421 12.351 1.00 93.50 170 LEU A O 1
ATOM 1327 N N . THR A 1 171 ? -15.493 5.841 12.893 1.00 95.00 171 THR A N 1
ATOM 1328 C CA . THR A 1 171 ? -16.433 5.042 13.682 1.00 95.00 171 THR A CA 1
ATOM 1329 C C . THR A 1 171 ? -16.720 5.724 15.017 1.00 95.00 171 THR A C 1
ATOM 1331 O O . THR A 1 171 ? -15.794 6.078 15.745 1.00 95.00 171 THR A O 1
ATOM 1334 N N . THR A 1 172 ? -17.992 5.900 15.374 1.00 92.88 172 THR A N 1
ATOM 1335 C CA . THR A 1 172 ? -18.393 6.607 16.607 1.00 92.88 172 THR A CA 1
ATOM 1336 C C . THR A 1 172 ? -19.281 5.786 17.532 1.00 92.88 172 THR A C 1
ATOM 1338 O O . THR A 1 172 ? -19.684 6.290 18.576 1.00 92.88 172 THR A O 1
ATOM 1341 N N . THR A 1 173 ? -19.622 4.550 17.164 1.00 91.81 173 THR A N 1
ATOM 1342 C CA . THR A 1 173 ? -20.487 3.687 17.975 1.00 91.81 173 THR A CA 1
ATOM 1343 C C . THR A 1 173 ? -19.696 2.509 18.555 1.00 91.81 173 THR A C 1
ATOM 1345 O O . THR A 1 173 ? -18.856 1.942 17.850 1.00 91.81 173 THR A O 1
ATOM 1348 N N . PRO A 1 174 ? -19.945 2.104 19.817 1.00 90.69 174 PRO A N 1
ATOM 1349 C CA . PRO A 1 174 ? -19.294 0.931 20.405 1.00 90.69 174 PRO A CA 1
ATOM 1350 C C . PRO A 1 174 ? -19.467 -0.348 19.573 1.00 90.69 174 PRO A C 1
ATOM 1352 O O . PRO A 1 174 ? -18.506 -1.092 19.382 1.00 90.69 174 PRO A O 1
ATOM 1355 N N . ASP A 1 175 ? -20.658 -0.582 19.014 1.00 90.06 175 ASP A N 1
ATOM 1356 C CA . ASP A 1 175 ? -20.951 -1.775 18.209 1.00 90.06 175 ASP A CA 1
ATOM 1357 C C . ASP A 1 175 ? -20.100 -1.868 16.937 1.00 90.06 175 ASP A C 1
ATOM 1359 O O . ASP A 1 175 ? -19.541 -2.925 16.629 1.00 90.06 175 ASP A O 1
ATOM 1363 N N . GLU A 1 176 ? -19.956 -0.765 16.203 1.00 92.00 176 GLU A N 1
ATOM 1364 C CA . GLU A 1 176 ? -19.107 -0.728 15.012 1.00 92.00 176 GLU A CA 1
ATOM 1365 C C . GLU A 1 176 ? -17.621 -0.821 15.386 1.00 92.00 176 GLU A C 1
ATOM 1367 O O . GLU A 1 176 ? -16.863 -1.527 14.716 1.00 92.00 176 GLU A O 1
ATOM 1372 N N . LEU A 1 177 ? -17.198 -0.187 16.489 1.00 94.69 177 LEU A N 1
ATOM 1373 C CA . LEU A 1 177 ? -15.821 -0.281 16.988 1.00 94.69 177 LEU A CA 1
ATOM 1374 C C . LEU A 1 177 ? -15.452 -1.717 17.368 1.00 94.69 177 LEU A C 1
ATOM 1376 O O . LEU A 1 177 ? -14.324 -2.147 17.128 1.00 94.69 177 LEU A O 1
ATOM 1380 N N . TRP A 1 178 ? -16.401 -2.501 17.884 1.00 93.69 178 TRP A N 1
ATOM 1381 C CA . TRP A 1 178 ? -16.200 -3.934 18.101 1.00 93.69 178 TRP A CA 1
ATOM 1382 C C . TRP A 1 178 ? -15.952 -4.703 16.798 1.00 93.69 178 TRP A C 1
ATOM 1384 O O . TRP A 1 178 ? -15.234 -5.709 16.811 1.00 93.69 178 TRP A O 1
ATOM 1394 N N . GLY A 1 179 ? -16.542 -4.255 15.688 1.00 92.69 179 GLY A N 1
ATOM 1395 C CA . GLY A 1 179 ? -16.243 -4.748 14.344 1.00 92.69 179 GLY A CA 1
ATOM 1396 C C . GLY A 1 179 ? -14.805 -4.431 13.938 1.00 92.69 179 GLY A C 1
ATOM 1397 O O . GLY A 1 179 ? -14.073 -5.339 13.546 1.00 92.69 179 GLY A O 1
ATOM 1398 N N . VAL A 1 180 ? -14.374 -3.180 14.127 1.00 94.12 180 VAL A N 1
ATOM 1399 C CA . VAL A 1 180 ? -12.993 -2.736 13.860 1.00 94.12 180 VAL A CA 1
ATOM 1400 C C . VAL A 1 180 ? -11.981 -3.540 14.675 1.00 94.12 180 VAL A C 1
ATOM 1402 O O . VAL A 1 180 ? -11.053 -4.098 14.094 1.00 94.12 180 VAL A O 1
ATOM 1405 N N . TYR A 1 181 ? -12.193 -3.668 15.990 1.00 94.31 181 TYR A N 1
ATOM 1406 C CA . TYR A 1 181 ? -11.350 -4.467 16.884 1.00 94.31 181 TYR A CA 1
ATOM 1407 C C . TYR A 1 181 ? -11.181 -5.896 16.362 1.00 94.31 181 TYR A C 1
ATOM 1409 O O . TYR A 1 181 ? -10.063 -6.372 16.191 1.00 94.31 181 TYR A O 1
ATOM 1417 N N . ARG A 1 182 ? -12.298 -6.572 16.060 1.00 91.81 182 ARG A N 1
ATOM 1418 C CA . ARG A 1 182 ? -12.278 -7.969 15.610 1.00 91.81 182 ARG A CA 1
ATOM 1419 C C . ARG A 1 182 ? -11.488 -8.130 14.318 1.00 91.81 182 ARG A C 1
ATOM 1421 O O . ARG A 1 182 ? -10.746 -9.098 14.183 1.00 91.81 182 ARG A O 1
ATOM 1428 N N . THR A 1 183 ? -11.674 -7.213 13.376 1.00 91.75 183 THR A N 1
ATOM 1429 C CA . THR A 1 183 ? -10.953 -7.240 12.107 1.00 91.75 183 THR A CA 1
ATOM 1430 C C . THR A 1 183 ? -9.460 -7.008 12.325 1.00 91.75 183 THR A C 1
ATOM 1432 O O . THR A 1 183 ? -8.659 -7.833 11.898 1.00 91.75 183 THR A O 1
ATOM 1435 N N . ALA A 1 184 ? -9.092 -5.961 13.067 1.00 90.75 184 ALA A N 1
ATOM 1436 C CA . ALA A 1 184 ? -7.701 -5.601 13.334 1.00 90.75 184 ALA A CA 1
ATOM 1437 C C . ALA A 1 184 ? -6.926 -6.701 14.081 1.00 90.75 184 ALA A C 1
ATOM 1439 O O . ALA A 1 184 ? -5.785 -7.001 13.731 1.00 90.75 184 ALA A O 1
ATOM 1440 N N . SER A 1 185 ? -7.560 -7.360 15.059 1.00 88.31 185 SER A N 1
ATOM 1441 C CA . SER A 1 185 ? -6.966 -8.497 15.779 1.00 88.31 185 SER A CA 1
ATOM 1442 C C . SER A 1 185 ? -6.692 -9.708 14.883 1.00 88.31 185 SER A C 1
ATOM 1444 O O . SER A 1 185 ? -5.823 -10.514 15.200 1.00 88.31 185 SER A O 1
ATOM 1446 N N . ASN A 1 186 ? -7.418 -9.852 13.772 1.00 85.94 186 ASN A N 1
ATOM 1447 C CA . ASN A 1 186 ? -7.205 -10.937 12.815 1.00 85.94 186 ASN A CA 1
ATOM 1448 C C . ASN A 1 186 ? -6.194 -10.575 11.710 1.00 85.94 186 ASN A C 1
ATOM 1450 O O . ASN A 1 186 ? -5.721 -11.479 11.026 1.00 85.94 186 ASN A O 1
ATOM 1454 N N . SER A 1 187 ? -5.867 -9.290 11.525 1.00 74.50 187 SER A N 1
ATOM 1455 C CA . SER A 1 187 ? -5.038 -8.783 10.417 1.00 74.50 187 SER A CA 1
ATOM 1456 C C . SER A 1 187 ? -3.639 -8.312 10.838 1.00 74.50 187 SER A C 1
ATOM 1458 O O . SER A 1 187 ? -3.043 -7.473 10.169 1.00 74.50 187 SER A O 1
ATOM 1460 N N . SER A 1 188 ? -3.107 -8.813 11.960 1.00 74.44 188 SER A N 1
ATOM 1461 C CA . SER A 1 188 ? -1.811 -8.380 12.526 1.00 74.44 188 SER A CA 1
ATOM 1462 C C . SER A 1 188 ? -1.720 -6.868 12.808 1.00 74.44 188 SER A C 1
ATOM 1464 O O . SER A 1 188 ? -0.626 -6.310 12.878 1.00 74.44 188 SER A O 1
ATOM 1466 N N . SER A 1 189 ? -2.861 -6.192 12.985 1.00 84.12 189 SER A N 1
ATOM 1467 C CA . SER A 1 189 ? -2.955 -4.750 13.244 1.00 84.12 189 SER A CA 1
ATOM 1468 C C . SER A 1 189 ? -3.219 -4.477 14.730 1.00 84.12 189 SER A C 1
ATOM 1470 O O . SER A 1 189 ? -4.185 -3.800 15.088 1.00 84.12 189 SER A O 1
ATOM 1472 N N . ASP A 1 190 ? -2.362 -5.010 15.606 1.00 87.12 190 ASP A N 1
ATOM 1473 C CA . ASP A 1 190 ? -2.558 -4.988 17.066 1.00 87.12 190 ASP A CA 1
ATOM 1474 C C . ASP A 1 190 ? -2.722 -3.570 17.631 1.00 87.12 190 ASP A C 1
ATOM 1476 O O . ASP A 1 190 ? -3.541 -3.348 18.522 1.00 87.12 190 ASP A O 1
ATOM 1480 N N . GLU A 1 191 ? -2.003 -2.592 17.075 1.00 91.25 191 GLU A N 1
ATOM 1481 C CA . GLU A 1 191 ? -2.111 -1.186 17.479 1.00 91.25 191 GLU A CA 1
ATOM 1482 C C . GLU A 1 191 ? -3.526 -0.631 17.241 1.00 91.25 191 GLU A C 1
ATOM 1484 O O . GLU A 1 191 ? -4.098 0.024 18.109 1.00 91.25 191 GLU A O 1
ATOM 1489 N N . ILE A 1 192 ? -4.135 -0.948 16.093 1.00 93.62 192 ILE A N 1
ATOM 1490 C CA . ILE A 1 192 ? -5.503 -0.519 15.769 1.00 93.62 192 ILE A CA 1
ATOM 1491 C C . ILE A 1 192 ? -6.508 -1.240 16.663 1.00 93.62 192 ILE A C 1
ATOM 1493 O O . ILE A 1 192 ? -7.480 -0.631 17.107 1.00 93.62 192 ILE A O 1
ATOM 1497 N N . ALA A 1 193 ? -6.277 -2.522 16.960 1.00 93.19 193 ALA A N 1
ATOM 1498 C CA . ALA A 1 193 ? -7.124 -3.262 17.887 1.00 93.19 193 ALA A CA 1
ATOM 1499 C C . ALA A 1 193 ? -7.103 -2.628 19.290 1.00 93.19 193 ALA A C 1
ATOM 1501 O O . ALA A 1 193 ? -8.157 -2.475 19.905 1.00 93.19 193 ALA A O 1
ATOM 1502 N N . GLN A 1 194 ? -5.933 -2.203 19.777 1.00 92.94 194 GLN A N 1
ATOM 1503 C CA . GLN A 1 194 ? -5.811 -1.505 21.060 1.00 92.94 194 GLN A CA 1
ATOM 1504 C C . GLN A 1 194 ? -6.502 -0.139 21.043 1.00 92.94 194 GLN A C 1
ATOM 1506 O O . GLN A 1 194 ? -7.324 0.121 21.918 1.00 92.94 194 GLN A O 1
ATOM 1511 N N . GLN A 1 195 ? -6.274 0.683 20.014 1.00 94.75 195 GLN A N 1
ATOM 1512 C CA . GLN A 1 195 ? -6.954 1.979 19.883 1.00 94.75 195 GLN A CA 1
ATOM 1513 C C . GLN A 1 195 ? -8.483 1.825 19.772 1.00 94.75 195 GLN A C 1
ATOM 1515 O O . GLN A 1 195 ? -9.237 2.653 20.281 1.00 94.75 195 GLN A O 1
ATOM 1520 N N . ALA A 1 196 ? -8.968 0.751 19.139 1.00 95.94 196 ALA A N 1
ATOM 1521 C CA . ALA A 1 196 ? -10.393 0.439 19.108 1.00 95.94 196 ALA A CA 1
ATOM 1522 C C . ALA A 1 196 ? -10.937 0.128 20.511 1.00 95.94 196 ALA A C 1
ATOM 1524 O O . ALA A 1 196 ? -11.998 0.638 20.863 1.00 95.94 196 ALA A O 1
ATOM 1525 N N . LEU A 1 197 ? -10.219 -0.658 21.325 1.00 95.00 197 LEU A N 1
ATOM 1526 C CA . LEU A 1 197 ? -10.615 -0.940 22.712 1.00 95.00 197 LEU A CA 1
ATOM 1527 C C . LEU A 1 197 ? -10.621 0.317 23.586 1.00 95.00 197 LEU A C 1
ATOM 1529 O O . LEU A 1 197 ? -11.561 0.499 24.355 1.00 95.00 197 LEU A O 1
ATOM 1533 N N . GLU A 1 198 ? -9.617 1.185 23.450 1.00 95.12 198 GLU A N 1
ATOM 1534 C CA . GLU A 1 198 ? -9.568 2.481 24.146 1.00 95.12 198 GLU A CA 1
ATOM 1535 C C . GLU A 1 198 ? -10.793 3.328 23.802 1.00 95.12 198 GLU A C 1
ATOM 1537 O O . GLU A 1 198 ? -11.521 3.772 24.687 1.00 95.12 198 GLU A O 1
ATOM 1542 N N . LYS A 1 199 ? -11.100 3.464 22.511 1.00 95.94 199 LYS A N 1
ATOM 1543 C CA . LYS A 1 199 ? -12.255 4.243 22.060 1.00 95.94 199 LYS A CA 1
ATOM 1544 C C . LYS A 1 199 ? -13.593 3.627 22.489 1.00 95.94 199 LYS A C 1
ATOM 1546 O O . LYS A 1 199 ? -14.532 4.360 22.785 1.00 95.94 199 LYS A O 1
ATOM 1551 N N . ILE A 1 200 ? -13.701 2.295 22.554 1.00 95.56 200 ILE A N 1
ATOM 1552 C CA . ILE A 1 200 ? -14.886 1.622 23.119 1.00 95.56 200 ILE A CA 1
ATOM 1553 C C . ILE A 1 200 ? -15.016 1.950 24.603 1.00 95.56 200 ILE A C 1
ATOM 1555 O O . ILE A 1 200 ? -16.115 2.263 25.043 1.00 95.56 200 ILE A O 1
ATOM 1559 N N . LEU A 1 201 ? -13.921 1.895 25.363 1.00 93.81 201 LEU A N 1
ATOM 1560 C CA . LEU A 1 201 ? -13.916 2.200 26.792 1.00 93.81 201 LEU A CA 1
ATOM 1561 C C . LEU A 1 201 ? -14.383 3.635 27.071 1.00 93.81 201 LEU A C 1
ATOM 1563 O O . LEU A 1 201 ? -15.183 3.846 27.976 1.00 93.81 201 LEU A O 1
ATOM 1567 N N . GLU A 1 202 ? -13.939 4.599 26.264 1.00 93.62 202 GLU A N 1
ATOM 1568 C CA . GLU A 1 202 ? -14.361 6.004 26.358 1.00 93.62 202 GLU A CA 1
ATOM 1569 C C . GLU A 1 202 ? -15.849 6.215 26.041 1.00 93.62 202 GLU A C 1
ATOM 1571 O O . GLU A 1 202 ? -16.491 7.097 26.613 1.00 93.62 202 GLU A O 1
ATOM 1576 N N . LEU A 1 203 ? -16.403 5.425 25.118 1.00 93.75 203 LEU A N 1
ATOM 1577 C CA . LEU A 1 203 ? -17.791 5.539 24.656 1.00 93.75 203 LEU A CA 1
ATOM 1578 C C . LEU A 1 203 ? -18.754 4.583 25.369 1.00 93.75 203 LEU A C 1
ATOM 1580 O O . LEU A 1 203 ? -19.962 4.629 25.117 1.00 93.75 203 LEU A O 1
ATOM 1584 N N . ALA A 1 204 ? -18.242 3.697 26.221 1.00 90.56 204 ALA A N 1
ATOM 1585 C CA . ALA A 1 204 ? -19.030 2.683 26.894 1.00 90.56 204 ALA A CA 1
ATOM 1586 C C . ALA A 1 204 ? -20.062 3.342 27.813 1.00 90.56 204 ALA A C 1
ATOM 1588 O O . ALA A 1 204 ? -19.736 4.048 28.765 1.00 90.56 204 ALA A O 1
ATOM 1589 N N . THR A 1 205 ? -21.336 3.079 27.536 1.00 88.56 205 THR A N 1
ATOM 1590 C CA . THR A 1 205 ? -22.460 3.542 28.369 1.00 88.56 205 THR A CA 1
ATOM 1591 C C . THR A 1 205 ? -23.107 2.402 29.147 1.00 88.56 205 THR A C 1
ATOM 1593 O O . THR A 1 205 ? -24.029 2.630 29.929 1.00 88.56 205 THR A O 1
ATOM 1596 N N . THR A 1 206 ? -22.625 1.172 28.950 1.00 91.31 206 THR A N 1
ATOM 1597 C CA . THR A 1 206 ? -23.170 -0.032 29.567 1.00 91.31 206 THR A CA 1
ATOM 1598 C C . THR A 1 206 ? -22.091 -0.804 30.319 1.00 91.31 206 THR A C 1
ATOM 1600 O O . THR A 1 206 ? -20.934 -0.878 29.904 1.00 91.31 206 THR A O 1
ATOM 1603 N N . LEU A 1 207 ? -22.495 -1.450 31.414 1.00 91.75 207 LEU A N 1
ATOM 1604 C CA . LEU A 1 207 ? -21.636 -2.377 32.151 1.00 91.75 207 LEU A CA 1
ATOM 1605 C C . LEU A 1 207 ? -21.187 -3.566 31.282 1.00 91.75 207 LEU A C 1
ATOM 1607 O O . LEU A 1 207 ? -20.110 -4.122 31.497 1.00 91.75 207 LEU A O 1
ATOM 1611 N N . GLU A 1 208 ? -22.005 -3.968 30.305 1.00 92.00 208 GLU A N 1
ATOM 1612 C CA . GLU A 1 208 ? -21.677 -5.048 29.372 1.00 92.00 208 GLU A CA 1
ATOM 1613 C C . GLU A 1 208 ? -20.491 -4.678 28.474 1.00 92.00 208 GLU A C 1
ATOM 1615 O O . GLU A 1 208 ? -19.554 -5.470 28.361 1.00 92.00 208 GLU A O 1
ATOM 1620 N N . ASP A 1 209 ? -20.478 -3.465 27.915 1.00 91.06 209 ASP A N 1
ATOM 1621 C CA . ASP A 1 209 ? -19.360 -2.967 27.108 1.00 91.06 209 ASP A CA 1
ATOM 1622 C C . ASP A 1 209 ? -18.064 -2.928 27.917 1.00 91.06 209 ASP A C 1
ATOM 1624 O O . ASP A 1 209 ? -17.044 -3.456 27.471 1.00 91.06 209 ASP A O 1
ATOM 1628 N N . LEU A 1 210 ? -18.114 -2.388 29.139 1.00 93.38 210 LEU A N 1
ATOM 1629 C CA . LEU A 1 210 ? -16.953 -2.308 30.029 1.00 93.38 210 LEU A CA 1
ATOM 1630 C C . LEU A 1 210 ? -16.392 -3.697 30.366 1.00 93.38 210 LEU A C 1
ATOM 1632 O O . LEU A 1 210 ? -15.187 -3.936 30.263 1.00 93.38 210 LEU A O 1
ATOM 1636 N N . ARG A 1 211 ? -17.268 -4.653 30.708 1.00 93.88 211 ARG A N 1
ATOM 1637 C CA . ARG A 1 211 ? -16.877 -6.052 30.961 1.00 93.88 211 ARG A CA 1
ATOM 1638 C C . ARG A 1 211 ? -16.274 -6.700 29.722 1.00 93.88 211 ARG A C 1
ATOM 1640 O O . ARG A 1 211 ? -15.314 -7.461 29.827 1.00 93.88 211 ARG A O 1
ATOM 1647 N N . ARG A 1 212 ? -16.813 -6.403 28.542 1.00 94.00 212 ARG A N 1
ATOM 1648 C CA . ARG A 1 212 ? -16.304 -6.937 27.281 1.00 94.00 212 ARG A CA 1
ATOM 1649 C C . ARG A 1 212 ? -14.933 -6.354 26.930 1.00 94.00 212 ARG A C 1
ATOM 1651 O O . ARG A 1 212 ? -14.086 -7.118 26.473 1.00 94.00 212 ARG A O 1
ATOM 1658 N N . VAL A 1 213 ? -14.686 -5.066 27.190 1.00 93.75 213 VAL A N 1
ATOM 1659 C CA . VAL A 1 213 ? -13.349 -4.450 27.075 1.00 93.75 213 VAL A CA 1
ATOM 1660 C C . VAL A 1 213 ? -12.360 -5.153 28.000 1.00 93.75 213 VAL A C 1
ATOM 1662 O O . VAL A 1 213 ? -11.331 -5.615 27.515 1.00 93.75 213 VAL A O 1
ATOM 1665 N N . TYR A 1 214 ? -12.699 -5.334 29.280 1.00 93.38 214 TYR A N 1
ATOM 1666 C CA . TYR A 1 214 ? -11.855 -6.049 30.246 1.00 93.38 214 TYR A CA 1
ATOM 1667 C C . TYR A 1 214 ? -11.452 -7.453 29.757 1.00 93.38 214 TYR A C 1
ATOM 1669 O O . TYR A 1 214 ? -10.277 -7.805 29.737 1.00 93.38 214 TYR A O 1
ATOM 1677 N N . VAL A 1 215 ? -12.413 -8.245 29.272 1.00 93.44 215 VAL A N 1
ATOM 1678 C CA . VAL A 1 215 ? -12.149 -9.610 28.774 1.00 93.44 215 VAL A CA 1
ATOM 1679 C C . VAL A 1 215 ? -11.253 -9.628 27.528 1.00 93.44 215 VAL A C 1
ATOM 1681 O O . VAL A 1 215 ? -10.619 -10.642 27.235 1.00 93.44 215 VAL A O 1
ATOM 1684 N N . LYS A 1 216 ? -11.237 -8.545 26.746 1.00 92.75 216 LYS A N 1
ATOM 1685 C CA . LYS A 1 216 ? -10.504 -8.453 25.475 1.00 92.75 216 LYS A CA 1
ATOM 1686 C C . LYS A 1 216 ? -9.183 -7.702 25.568 1.00 92.75 216 LYS A C 1
ATOM 1688 O O . LYS A 1 216 ? -8.370 -7.827 24.651 1.00 92.75 216 LYS A O 1
ATOM 1693 N N . SER A 1 217 ? -8.965 -6.953 26.641 1.00 90.75 217 SER A N 1
ATOM 1694 C CA . SER A 1 217 ? -7.696 -6.295 26.915 1.00 90.75 217 SER A CA 1
ATOM 1695 C C . SER A 1 217 ? -6.593 -7.300 27.242 1.00 90.75 217 SER A C 1
ATOM 1697 O O . SER A 1 217 ? -6.847 -8.383 27.766 1.00 90.75 217 SER A O 1
ATOM 1699 N N . LEU A 1 218 ? -5.352 -6.931 26.925 1.00 87.81 218 LEU A N 1
ATOM 1700 C CA . LEU A 1 218 ? -4.180 -7.707 27.321 1.00 87.81 218 LEU A CA 1
ATOM 1701 C C . LEU A 1 218 ? -3.997 -7.634 28.840 1.00 87.81 218 LEU A C 1
ATOM 1703 O O . LEU A 1 218 ? -4.133 -6.558 29.427 1.00 87.81 218 LEU A O 1
ATOM 1707 N N . GLU A 1 219 ? -3.644 -8.760 29.453 1.00 90.75 219 GLU A N 1
ATOM 1708 C CA . GLU A 1 219 ? -3.389 -8.833 30.892 1.00 90.75 219 GLU A CA 1
ATOM 1709 C C . GLU A 1 219 ? -2.253 -7.878 31.299 1.00 90.75 219 GLU A C 1
ATOM 1711 O O . GLU A 1 219 ? -1.196 -7.810 30.667 1.00 90.75 219 GLU A O 1
ATOM 1716 N N . GLY A 1 220 ? -2.488 -7.103 32.352 1.00 89.19 220 GLY A N 1
ATOM 1717 C CA . GLY A 1 220 ? -1.613 -6.056 32.865 1.00 89.19 220 GLY A CA 1
ATOM 1718 C C . GLY A 1 220 ? -1.644 -4.740 32.081 1.00 89.19 220 GLY A C 1
ATOM 1719 O O . GLY A 1 220 ? -0.973 -3.787 32.505 1.00 89.19 220 GLY A O 1
ATOM 1720 N N . SER A 1 221 ? -2.393 -4.657 30.975 1.00 91.25 221 SER A N 1
ATOM 1721 C CA . SER A 1 221 ? -2.474 -3.444 30.151 1.00 91.25 221 SER A CA 1
ATOM 1722 C C . SER A 1 221 ? -3.166 -2.294 30.880 1.00 91.25 221 SER A C 1
ATOM 1724 O O . SER A 1 221 ? -3.923 -2.480 31.834 1.00 91.25 221 SER A O 1
ATOM 1726 N N . GLU A 1 222 ? -2.900 -1.068 30.433 1.00 93.50 222 GLU A N 1
ATOM 1727 C CA . GLU A 1 222 ? -3.564 0.105 31.000 1.00 93.50 222 GLU A CA 1
ATOM 1728 C C . GLU A 1 222 ? -5.070 0.104 30.698 1.00 93.50 222 GLU A C 1
ATOM 1730 O O . GLU A 1 222 ? -5.866 0.419 31.579 1.00 93.50 222 GLU A O 1
ATOM 1735 N N . ILE A 1 223 ? -5.464 -0.367 29.508 1.00 93.12 223 ILE A N 1
ATOM 1736 C CA . ILE A 1 223 ? -6.868 -0.551 29.110 1.00 93.12 223 ILE A CA 1
ATOM 1737 C C . ILE A 1 223 ? -7.590 -1.486 30.087 1.00 93.12 223 ILE A C 1
ATOM 1739 O O . ILE A 1 223 ? -8.687 -1.168 30.539 1.00 93.12 223 ILE A O 1
ATOM 1743 N N . GLU A 1 224 ? -6.969 -2.611 30.463 1.00 94.69 224 GLU A N 1
ATOM 1744 C CA . GLU A 1 224 ? -7.550 -3.553 31.429 1.00 94.69 224 GLU A CA 1
ATOM 1745 C C . GLU A 1 224 ? -7.811 -2.872 32.779 1.00 94.69 224 GLU A C 1
ATOM 1747 O O . GLU A 1 224 ? -8.908 -2.955 33.333 1.00 94.69 224 GLU A O 1
ATOM 1752 N N . LYS A 1 225 ? -6.815 -2.150 33.305 1.00 94.31 225 LYS A N 1
ATOM 1753 C CA . LYS A 1 225 ? -6.918 -1.458 34.599 1.00 94.31 225 LYS A CA 1
ATOM 1754 C C . LYS A 1 225 ? -7.988 -0.373 34.581 1.00 94.31 225 LYS A C 1
ATOM 1756 O O . LYS A 1 225 ? -8.713 -0.216 35.566 1.00 94.31 225 LYS A O 1
ATOM 1761 N N . GLN A 1 226 ? -8.084 0.377 33.486 1.00 94.25 226 GLN A N 1
ATOM 1762 C CA . GLN A 1 226 ? -9.111 1.399 33.315 1.00 94.25 226 GLN A CA 1
ATOM 1763 C C . GLN A 1 226 ? -10.503 0.772 33.197 1.00 94.25 226 GLN A C 1
ATOM 1765 O O . GLN A 1 226 ? -11.428 1.255 33.846 1.00 94.25 226 GLN A O 1
ATOM 1770 N N . ALA A 1 227 ? -10.644 -0.344 32.476 1.00 94.06 227 ALA A N 1
ATOM 1771 C CA . ALA A 1 227 ? -11.899 -1.085 32.395 1.00 94.06 227 ALA A CA 1
ATOM 1772 C C . ALA A 1 227 ? -12.349 -1.600 33.772 1.00 94.06 227 ALA A C 1
ATOM 1774 O O . ALA A 1 227 ? -13.504 -1.407 34.137 1.00 94.06 227 ALA A O 1
ATOM 1775 N N . ILE A 1 228 ? -11.446 -2.173 34.582 1.00 94.50 228 ILE A N 1
ATOM 1776 C CA . ILE A 1 228 ? -11.757 -2.594 35.963 1.00 94.50 228 ILE A CA 1
ATOM 1777 C C . ILE A 1 228 ? -12.256 -1.408 36.793 1.00 94.50 228 ILE A C 1
ATOM 1779 O O . ILE A 1 228 ? -13.262 -1.524 37.489 1.00 94.50 228 ILE A O 1
ATOM 1783 N N . ARG A 1 229 ? -11.567 -0.263 36.724 1.00 94.69 229 ARG A N 1
ATOM 1784 C CA . ARG A 1 229 ? -11.970 0.936 37.467 1.00 94.69 229 ARG A CA 1
ATOM 1785 C C . ARG A 1 229 ? -13.360 1.409 37.046 1.00 94.69 229 ARG A C 1
ATOM 1787 O O . ARG A 1 229 ? -14.199 1.619 37.912 1.00 94.69 229 ARG A O 1
ATOM 1794 N N . ALA A 1 230 ? -13.605 1.506 35.741 1.00 92.88 230 ALA A N 1
ATOM 1795 C CA . ALA A 1 230 ? -14.892 1.920 35.198 1.00 92.88 230 ALA A CA 1
ATOM 1796 C C . ALA A 1 230 ? -16.025 0.960 35.598 1.00 92.88 230 ALA A C 1
ATOM 1798 O O . ALA A 1 230 ? -17.109 1.414 35.943 1.00 92.88 230 ALA A O 1
ATOM 1799 N N . ILE A 1 231 ? -15.776 -0.356 35.617 1.00 94.81 231 ILE A N 1
ATOM 1800 C CA . ILE A 1 231 ? -16.738 -1.363 36.103 1.00 94.81 231 ILE A CA 1
ATOM 1801 C C . ILE A 1 231 ? -17.096 -1.109 37.570 1.00 94.81 231 ILE A C 1
ATOM 1803 O O . ILE A 1 231 ? -18.275 -1.078 37.904 1.00 94.81 231 ILE A O 1
ATOM 1807 N N . CYS A 1 232 ? -16.096 -0.899 38.431 1.00 91.94 232 CYS A N 1
ATOM 1808 C CA . CYS A 1 232 ? -16.312 -0.636 39.855 1.00 91.94 232 CYS A CA 1
ATOM 1809 C C . CYS A 1 232 ? -17.038 0.689 40.126 1.00 91.94 232 CYS A 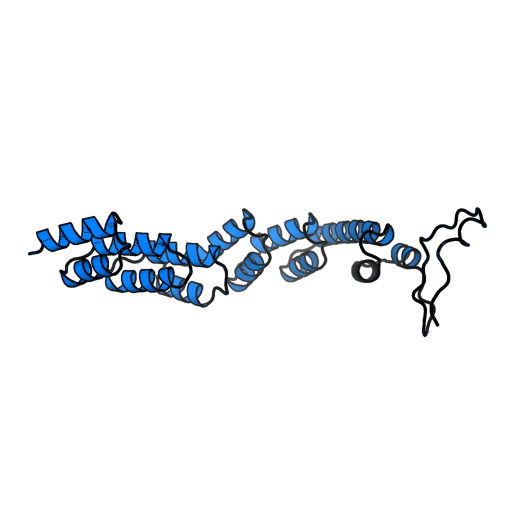C 1
ATOM 1811 O O . CYS A 1 232 ? -17.692 0.813 41.152 1.00 91.94 232 CYS A O 1
ATOM 1813 N N . GLU A 1 233 ? -16.884 1.687 39.256 1.00 91.62 233 GLU A N 1
ATOM 1814 C CA . GLU A 1 233 ? -17.574 2.981 39.364 1.00 91.62 233 GLU A CA 1
ATOM 1815 C C . GLU A 1 233 ? -19.019 2.930 38.840 1.00 91.62 233 GLU A C 1
ATOM 1817 O O . GLU A 1 233 ? -19.819 3.810 39.161 1.00 91.62 233 GLU A O 1
ATOM 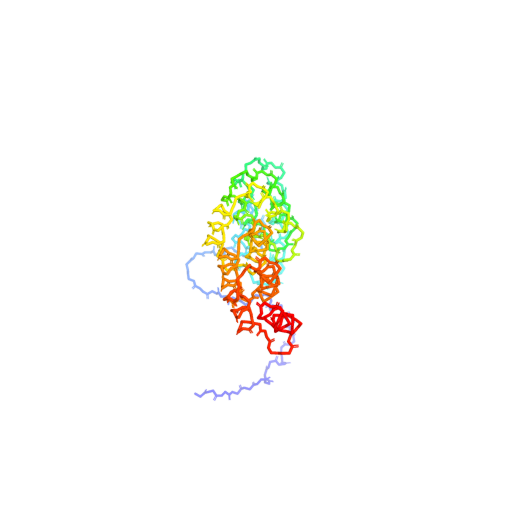1822 N N . PHE A 1 234 ? -19.352 1.921 38.030 1.00 87.19 234 PHE A N 1
ATOM 1823 C CA . PHE A 1 234 ? -20.691 1.708 37.477 1.00 87.19 234 PHE A CA 1
ATOM 1824 C C . PHE A 1 234 ? -21.627 0.960 38.449 1.00 87.19 234 PHE A C 1
ATOM 1826 O O . PHE A 1 234 ? -22.848 1.048 38.300 1.00 87.19 234 PHE A O 1
ATOM 1833 N N . GLU A 1 235 ? -21.065 0.204 39.402 1.00 71.88 235 GLU A N 1
ATOM 1834 C CA . GLU A 1 235 ? -21.773 -0.567 40.446 1.00 71.88 235 GLU A CA 1
ATOM 1835 C C . GLU A 1 235 ? -22.044 0.262 41.716 1.00 71.88 235 GLU A C 1
ATOM 1837 O O . GLU A 1 235 ? -23.161 0.115 42.270 1.00 71.88 235 GLU A O 1
#

Secondary structure (DSSP, 8-state):
-----TTSGGG-------S------SSS----HHHHHHH--SHHHHHHHHHHSPTTSHHHHHHHHHHHHHHHHHHHH--SHHHHHHHHHHSPTT-HHHHHHHHHHHHH--SHHHHHHHHHHSPTT-HHHHHHHHHHHTT--SHHHHHHHHHH--S-HHHHHHHHHHHHHH--SHHHHHHHHHHHHHTT-HHHHHHHHHHHHHH--SHHHHHHHHHHSPTT-HHHHHHHHHHHHH-

Sequence (235 aa):
MKPKTYADCEALGGKHDLSSFLIADTFGILTPLDEQLAAAATLEDLLKVYNNAPVNSAVYLQALERIEAECLKQLGSATTLEDLWKVHYSAPDGSEAEKQALGKIFKLATTLEDLWAAYNEAPDDSDLKQQILEKILKPATTLDVLWNMYHSTHNSSKAETQILKRILELTTTPDELWGVYRTASNSSSDEIAQQALEKILELATTLEDLRRVYVKSLEGSEIEKQAIRAICEFE

pLDDT: mean 84.37, std 18.54, range [29.64, 97.31]

Foldseek 3Di:
DDDDDDPPPPPDPDPDDPPDDDPDDDDDDDDPLVVQLVVDPDLVSLVVSLVPDDPPDPSNVSSLVVLQVVLVVQLVVDDDLVSLVVSLVSHPPPHPSNVVSLVVLLVPDDDLVSLVVSLVSDDPPDPSNVVSLCVNCVVVPDLVSLVVVLVVDPDDLVSNLVSLVNNLVPDQDLVVLVVSLVVCVVSVNVVSNVSSLVSQLVNPPDLVSLVVSLVPDDPPDPSNVSSVVVNVVVD